Protein AF-A0A3M1YF16-F1 (afdb_monomer)

Foldseek 3Di:
DVVVVVVLVVVLVVLVVQLVVLLVVLLVLLVVLLVCLVVVVVVVSVVSCVVCVVVNVVSVVSNVVSVVVNCVSPVQCAPLNVVLVVLLVVLVVLCVCCVVVSPNVSSVVSSVSSVVSVVSVVCLVPPQLLRSLPGPAPLDPPDPPHDLLSLLLSLCVRQPCVQLNNLRNNCRPNRDRLQPDPDDLVRQLVCQQPPDRPGHHCVVPDDSSSSSSNSVNSPVSHD

pLDDT: mean 85.35, std 13.2, range [37.31, 97.38]

Mean predicted aligned error: 12.67 Å

Sequence (223 aa):
MFIFVKNKFMYYIGLKHLHIFTVVLFLILYFIKTILLIGGKKTNLEKISKKLRVPEMIISSLFLLTGVLLLIEKPIITKFLILKWITLLAAIPMAIMAFKKSNKILAVLSYFLLIMTYGFAEMNAKRPVSKQIETNVVTDPNATDYNVLQHGKAVYEANCVMCHGEDGKKGLAGAKDLSVSTLSDNEKITVIMNGKGAMSPYKKVLTEDDIKAVVQYINTLKE

Radius of gyration: 23.54 Å; Cα contacts (8 Å, |Δi|>4): 242; chains: 1; bounding box: 53×37×62 Å

Secondary structure (DSSP, 8-state):
-HHHHHHHHHHHHHHHHHHHHHHHHHHHHHHHHHHHHHTT-HHHHHHHHHHHHHHHHHHHHHHHHHHHHHHHHS----HHHHHHHHHHHHHHHHHHHHHHTT-HHHHHHHHHHHHHHHHHHHHHHTS-GGGTSTTTS---TTSTT--HHHHHHHHHHHHTHHHH-SSS---GGGPPPSTT----HHHHHHHHHH-BTTBPP-TTTS-HHHHHHHHHHHHHT--

Solvent-accessible surface area (backbone atoms only — not comparable to full-atom values): 11844 Å² total; per-residue (Å²): 109,72,70,61,54,53,51,53,52,52,49,50,53,51,46,50,53,51,26,53,50,32,46,53,52,52,51,52,56,50,48,54,49,42,51,29,56,64,70,64,39,57,72,59,40,52,54,49,50,64,71,39,46,63,63,48,51,52,39,53,51,48,28,51,50,39,50,53,52,52,37,71,78,50,72,62,55,28,74,50,52,54,50,27,50,55,40,45,66,55,21,53,60,40,39,53,50,9,66,74,66,68,35,52,68,43,29,52,54,19,50,51,37,51,50,48,28,52,49,36,51,51,53,55,75,68,43,59,50,64,72,54,44,71,44,78,41,51,77,52,86,85,46,97,81,44,42,57,54,61,33,3,44,45,50,32,66,35,74,42,26,90,34,21,30,95,68,24,62,60,33,43,85,75,37,64,52,45,28,77,54,83,70,52,69,70,55,48,44,48,38,47,37,64,24,59,90,81,44,72,55,34,59,92,78,47,53,74,63,50,47,52,20,25,49,58,29,50,63,70,44,48,118

Structure (mmCIF, N/CA/C/O backbone):
data_AF-A0A3M1YF16-F1
#
_entry.id   AF-A0A3M1YF16-F1
#
loop_
_atom_site.group_PDB
_atom_site.id
_atom_site.type_symbol
_atom_site.label_atom_id
_atom_site.label_alt_id
_atom_site.label_comp_id
_atom_site.label_asym_id
_atom_site.label_entity_id
_atom_site.label_seq_id
_atom_site.pdbx_PDB_ins_code
_atom_site.Cartn_x
_atom_site.Cartn_y
_atom_site.Cartn_z
_atom_site.occupancy
_atom_site.B_iso_or_equiv
_atom_site.auth_seq_id
_atom_site.auth_comp_id
_atom_site.auth_asym_id
_atom_site.auth_atom_id
_atom_site.pdbx_PDB_model_num
ATOM 1 N N . MET A 1 1 ? 15.264 -23.671 -7.941 1.00 48.62 1 MET A N 1
ATOM 2 C CA . MET A 1 1 ? 15.053 -22.203 -7.905 1.00 48.62 1 MET A CA 1
ATOM 3 C C . MET A 1 1 ? 13.592 -21.811 -8.173 1.00 48.62 1 MET A C 1
ATOM 5 O O . MET A 1 1 ? 12.998 -21.181 -7.309 1.00 48.62 1 MET A O 1
ATOM 9 N N . PHE A 1 2 ? 12.957 -22.266 -9.264 1.00 37.31 2 PHE A N 1
ATOM 10 C CA . PHE A 1 2 ? 11.544 -21.965 -9.598 1.00 37.31 2 PHE A CA 1
ATOM 11 C C . PHE A 1 2 ? 10.495 -22.353 -8.533 1.00 37.31 2 PHE A C 1
ATOM 13 O O . PHE A 1 2 ? 9.582 -21.579 -8.254 1.00 37.31 2 PHE A O 1
ATOM 20 N N . ILE A 1 3 ? 10.633 -23.519 -7.892 1.00 45.97 3 ILE A N 1
ATOM 21 C CA . ILE A 1 3 ? 9.693 -23.976 -6.845 1.00 45.97 3 ILE A CA 1
ATOM 22 C C . ILE A 1 3 ? 9.749 -23.058 -5.613 1.00 45.97 3 ILE A C 1
ATOM 24 O O . ILE A 1 3 ? 8.719 -22.723 -5.035 1.00 45.97 3 ILE A O 1
ATOM 28 N N . PHE A 1 4 ? 10.945 -22.589 -5.252 1.00 41.84 4 PHE A N 1
ATOM 29 C CA . PHE A 1 4 ? 11.174 -21.737 -4.083 1.00 41.84 4 PHE A CA 1
ATOM 30 C C . PHE A 1 4 ? 10.584 -20.329 -4.273 1.00 41.84 4 PHE A C 1
ATOM 32 O O . PHE A 1 4 ? 9.950 -19.788 -3.369 1.00 41.84 4 PHE A O 1
ATOM 39 N N . VAL A 1 5 ? 10.709 -19.772 -5.484 1.00 52.34 5 VAL A N 1
ATOM 40 C CA . VAL A 1 5 ? 10.121 -18.474 -5.858 1.00 52.34 5 VAL A CA 1
ATOM 41 C C . VAL A 1 5 ? 8.589 -18.541 -5.863 1.00 52.34 5 VAL A C 1
ATOM 43 O O . VAL A 1 5 ? 7.934 -17.669 -5.293 1.00 52.34 5 VAL A O 1
ATOM 46 N N . LYS A 1 6 ? 8.006 -19.614 -6.417 1.00 51.84 6 LYS A N 1
ATOM 47 C CA . LYS A 1 6 ? 6.549 -19.826 -6.426 1.00 51.84 6 LYS A CA 1
ATOM 48 C C . LYS A 1 6 ? 5.980 -19.950 -5.009 1.00 51.84 6 LYS A C 1
ATOM 50 O O . LYS A 1 6 ? 4.923 -19.392 -4.725 1.00 51.84 6 LYS A O 1
ATOM 55 N N . ASN A 1 7 ? 6.705 -20.616 -4.108 1.00 61.50 7 ASN A N 1
ATOM 56 C CA . ASN A 1 7 ? 6.293 -20.769 -2.713 1.00 61.50 7 ASN A CA 1
ATOM 57 C C . ASN A 1 7 ? 6.320 -19.433 -1.953 1.00 61.50 7 ASN A C 1
ATOM 59 O O . ASN A 1 7 ? 5.377 -19.114 -1.231 1.00 61.50 7 ASN A O 1
ATOM 63 N N . LYS A 1 8 ? 7.354 -18.611 -2.176 1.00 62.66 8 LYS A N 1
ATOM 64 C CA . LYS A 1 8 ? 7.471 -17.280 -1.560 1.00 62.66 8 LYS A CA 1
ATOM 65 C C . LYS A 1 8 ? 6.387 -16.314 -2.052 1.00 62.66 8 LYS A C 1
ATOM 67 O O . LYS A 1 8 ? 5.809 -15.570 -1.262 1.00 62.66 8 LYS A O 1
ATOM 72 N N . PHE A 1 9 ? 6.054 -16.367 -3.342 1.00 62.78 9 PHE A N 1
ATOM 73 C CA . PHE A 1 9 ? 4.967 -15.575 -3.918 1.00 62.78 9 PHE A CA 1
ATOM 74 C C . PHE A 1 9 ? 3.591 -15.979 -3.361 1.00 62.78 9 PHE A C 1
ATOM 76 O O . PHE A 1 9 ? 2.803 -15.121 -2.960 1.00 62.78 9 PHE A O 1
ATOM 83 N N . MET A 1 10 ? 3.325 -17.285 -3.262 1.00 68.31 10 MET A N 1
ATOM 84 C CA . MET A 1 10 ? 2.077 -17.809 -2.697 1.00 68.31 10 MET A CA 1
ATOM 85 C C . MET A 1 10 ? 1.931 -17.465 -1.206 1.00 68.31 10 MET A C 1
ATOM 87 O O . MET A 1 10 ? 0.853 -17.070 -0.761 1.00 68.31 10 MET A O 1
ATOM 91 N N . TYR A 1 11 ? 3.033 -17.538 -0.454 1.00 80.81 11 TYR A N 1
ATOM 92 C CA . TYR A 1 11 ? 3.100 -17.125 0.947 1.00 80.81 11 TYR A CA 1
ATOM 93 C C . TYR A 1 11 ? 2.754 -15.640 1.131 1.00 80.81 11 TYR A C 1
ATOM 95 O O . TYR A 1 11 ? 1.910 -15.305 1.961 1.00 80.81 11 TYR A O 1
ATOM 103 N N . TYR A 1 12 ? 3.332 -14.751 0.316 1.00 79.38 12 TYR A N 1
ATOM 104 C CA . TYR A 1 12 ? 3.047 -13.315 0.380 1.00 79.38 12 TYR A CA 1
ATOM 105 C C . TYR A 1 12 ? 1.572 -12.992 0.100 1.00 79.38 12 TYR A C 1
ATOM 107 O O . TYR A 1 12 ? 0.964 -12.189 0.810 1.00 79.38 12 TYR A O 1
ATOM 115 N N . ILE A 1 13 ? 0.974 -13.636 -0.909 1.00 80.94 13 ILE A N 1
ATOM 116 C CA . ILE A 1 13 ? -0.454 -13.477 -1.222 1.00 80.94 13 ILE A CA 1
ATOM 117 C C . ILE A 1 13 ? -1.313 -13.918 -0.033 1.00 80.94 13 ILE A C 1
ATOM 119 O O . ILE A 1 13 ? -2.201 -13.173 0.390 1.00 80.94 13 ILE A O 1
ATOM 123 N N . GLY A 1 14 ? -1.017 -15.085 0.547 1.00 84.44 14 GLY A N 1
ATOM 124 C CA . GLY A 1 14 ? -1.710 -15.582 1.737 1.00 84.44 14 GLY A CA 1
ATOM 125 C C . GLY A 1 14 ? -1.604 -14.617 2.920 1.00 84.44 14 GLY A C 1
ATOM 126 O O . GLY A 1 14 ? -2.615 -14.272 3.534 1.00 84.44 14 GLY A O 1
ATOM 127 N N . LEU A 1 15 ? -0.402 -14.102 3.187 1.00 88.25 15 LEU A N 1
ATOM 128 C CA . LEU A 1 15 ? -0.150 -13.140 4.258 1.00 88.25 15 LEU A CA 1
ATOM 129 C C . LEU A 1 15 ? -0.894 -11.813 4.032 1.00 88.25 15 LEU A C 1
ATOM 13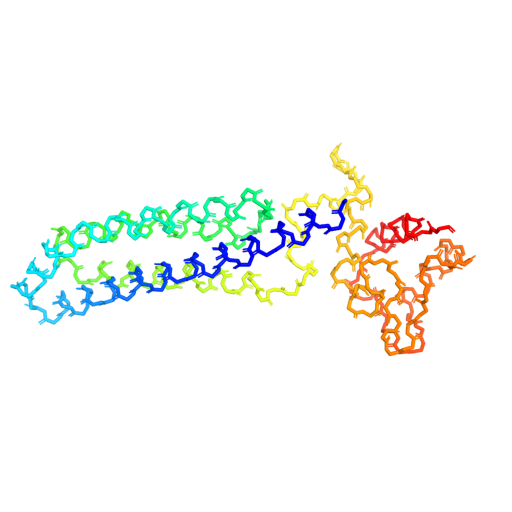1 O O . LEU A 1 15 ? -1.462 -11.258 4.973 1.00 88.25 15 LEU A O 1
ATOM 135 N N . LYS A 1 16 ? -0.952 -11.320 2.788 1.00 86.81 16 LYS A N 1
ATOM 136 C CA . LYS A 1 16 ? -1.708 -10.113 2.422 1.00 86.81 16 LYS A CA 1
ATOM 137 C C . LYS A 1 16 ? -3.203 -10.294 2.681 1.00 86.81 16 LYS A C 1
ATOM 139 O O . LYS A 1 16 ? -3.824 -9.409 3.268 1.00 86.81 16 LYS A O 1
ATOM 144 N N . HIS A 1 17 ? -3.779 -11.424 2.274 1.00 87.81 17 HIS A N 1
ATOM 145 C CA . HIS A 1 17 ? -5.189 -11.719 2.529 1.00 87.81 17 HIS A CA 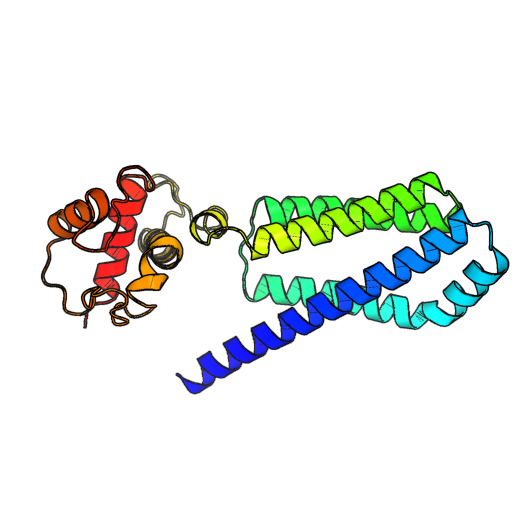1
ATOM 146 C C . HIS A 1 17 ? -5.488 -11.827 4.022 1.00 87.81 17 HIS A C 1
ATOM 148 O O . HIS A 1 17 ? -6.460 -11.233 4.487 1.00 87.81 17 HIS A O 1
ATOM 154 N N . LEU A 1 18 ? -4.627 -12.514 4.779 1.00 91.62 18 LEU A N 1
ATOM 155 C CA . LEU A 1 18 ? -4.754 -12.611 6.230 1.00 91.62 18 LEU A CA 1
ATOM 156 C C . LEU A 1 18 ? -4.699 -11.226 6.890 1.00 91.62 18 LEU A C 1
ATOM 158 O O . LEU A 1 18 ? -5.544 -10.904 7.725 1.00 91.62 18 LEU A O 1
ATOM 162 N N . HIS A 1 19 ? -3.753 -10.379 6.481 1.00 92.19 19 HIS A N 1
ATOM 163 C CA . HIS A 1 19 ? -3.652 -9.015 6.988 1.00 92.19 19 HIS A CA 1
ATOM 164 C C . HIS A 1 19 ? -4.929 -8.219 6.703 1.00 92.19 19 HIS A C 1
ATOM 166 O O . HIS A 1 19 ? -5.540 -7.706 7.635 1.00 92.19 19 HIS A O 1
ATOM 172 N N . ILE A 1 20 ? -5.392 -8.173 5.449 1.00 91.50 20 ILE A N 1
ATOM 173 C CA . ILE A 1 20 ? -6.613 -7.439 5.075 1.00 91.50 20 ILE A CA 1
ATOM 174 C C . ILE A 1 20 ? -7.822 -7.954 5.865 1.00 91.50 20 ILE A C 1
ATOM 176 O O . ILE A 1 20 ? -8.584 -7.155 6.405 1.00 91.50 20 ILE A O 1
ATOM 180 N N . PHE A 1 21 ? -7.971 -9.274 6.000 1.00 94.50 21 PHE A N 1
ATOM 181 C CA . PHE A 1 21 ? -9.047 -9.878 6.782 1.00 94.50 21 PHE A CA 1
ATOM 182 C C . PHE A 1 21 ? -9.031 -9.408 8.245 1.00 94.50 21 PHE A C 1
ATOM 184 O O . PHE A 1 21 ? -10.053 -8.962 8.769 1.00 94.50 21 PHE A O 1
ATOM 191 N N . THR A 1 22 ? -7.865 -9.444 8.896 1.00 94.44 22 THR A N 1
ATOM 192 C CA . THR A 1 22 ? -7.728 -9.009 10.297 1.00 94.44 22 THR A CA 1
ATOM 193 C C . THR A 1 22 ? -7.949 -7.507 10.478 1.00 94.44 22 THR A C 1
ATOM 195 O O . THR A 1 22 ? -8.583 -7.109 11.454 1.00 94.44 22 THR A O 1
ATOM 198 N N . VAL A 1 23 ? -7.521 -6.678 9.518 1.00 93.69 23 VAL A N 1
ATOM 199 C CA . VAL A 1 23 ? -7.796 -5.230 9.499 1.00 93.69 23 VAL A CA 1
ATOM 200 C C . VAL A 1 23 ? -9.295 -4.962 9.422 1.00 93.69 23 VAL A C 1
ATOM 202 O O . VAL A 1 23 ? -9.826 -4.191 10.218 1.00 93.69 23 VAL A O 1
ATOM 205 N N . VAL A 1 24 ? -9.990 -5.602 8.479 1.00 93.94 24 VAL A N 1
ATOM 206 C CA . VAL A 1 24 ? -11.434 -5.417 8.288 1.00 93.94 24 VAL A CA 1
ATOM 207 C C . VAL A 1 24 ? -12.196 -5.856 9.535 1.00 93.94 24 VAL A C 1
ATOM 209 O O . VAL A 1 24 ? -13.069 -5.129 10.007 1.00 93.94 24 VAL A O 1
ATOM 212 N N . LEU A 1 25 ? -11.826 -6.995 10.125 1.00 94.88 25 LEU A N 1
ATOM 213 C CA . LEU A 1 25 ? -12.441 -7.470 11.360 1.00 94.88 25 LEU A CA 1
ATOM 214 C C . LEU A 1 25 ? -12.220 -6.485 12.519 1.00 94.88 25 LEU A C 1
ATOM 216 O O . LEU A 1 25 ? -13.172 -6.153 13.225 1.00 94.88 25 LEU A O 1
ATOM 220 N N . PHE A 1 26 ? -11.003 -5.957 12.678 1.00 95.12 26 PHE A N 1
ATOM 221 C CA . PHE A 1 26 ? -10.700 -4.917 13.664 1.00 95.12 26 PHE A CA 1
ATOM 222 C C . PHE A 1 26 ? -11.557 -3.656 13.454 1.00 95.12 26 PHE A C 1
ATOM 224 O O . PHE A 1 26 ? -12.161 -3.157 14.405 1.00 95.12 26 PHE A O 1
ATOM 231 N N . LEU A 1 27 ? -11.677 -3.172 12.213 1.00 94.88 27 LEU A N 1
ATOM 232 C CA . LEU A 1 27 ? -12.490 -1.999 11.876 1.00 94.88 27 LEU A CA 1
ATOM 233 C C . LEU A 1 27 ? -13.983 -2.216 12.157 1.00 94.88 27 LEU A C 1
ATOM 235 O O . LEU A 1 27 ? -14.637 -1.307 12.666 1.00 94.88 27 LEU A O 1
ATOM 239 N N . ILE A 1 28 ? -14.524 -3.406 11.874 1.00 95.31 28 ILE A N 1
ATOM 240 C CA . ILE A 1 28 ? -15.923 -3.757 12.171 1.00 95.31 28 ILE A CA 1
ATOM 241 C C . ILE A 1 28 ? -16.166 -3.770 13.683 1.00 95.31 28 ILE A C 1
ATOM 243 O O . ILE A 1 28 ? -17.138 -3.181 14.160 1.00 95.31 28 ILE A O 1
ATOM 247 N N . LEU A 1 29 ? -15.277 -4.403 14.455 1.00 93.62 29 LEU A N 1
ATOM 248 C CA . LEU A 1 29 ? -15.375 -4.423 15.917 1.00 93.62 29 LEU A CA 1
ATOM 249 C C . LEU A 1 29 ? -15.355 -3.007 16.499 1.00 93.62 29 LEU A C 1
ATOM 251 O O . LEU A 1 29 ? -16.159 -2.675 17.376 1.00 93.62 29 LEU A O 1
ATOM 255 N N . TYR A 1 30 ? -14.469 -2.163 15.975 1.00 94.12 30 TYR A N 1
ATOM 256 C CA . TYR A 1 30 ? -14.362 -0.772 16.383 1.00 94.12 30 TYR A CA 1
ATOM 257 C C . TYR A 1 30 ? -15.618 0.031 16.025 1.00 94.12 30 TYR A C 1
ATOM 259 O O . TYR A 1 30 ? -16.144 0.763 16.862 1.00 94.12 30 TYR A O 1
ATOM 267 N N . PHE A 1 31 ? -16.152 -0.163 14.817 1.00 95.56 31 PHE A N 1
ATOM 268 C CA . PHE A 1 31 ? -17.387 0.471 14.362 1.00 95.56 31 PHE A CA 1
ATOM 269 C C . PHE A 1 31 ? -18.569 0.153 15.281 1.00 95.56 31 PHE A C 1
ATOM 271 O O . PHE A 1 31 ? -19.259 1.066 15.736 1.00 95.56 31 PHE A O 1
ATOM 278 N N . ILE A 1 32 ? -18.762 -1.126 15.626 1.00 94.31 32 ILE A N 1
ATOM 279 C CA . ILE A 1 32 ? -19.830 -1.565 16.536 1.00 94.31 32 ILE A CA 1
ATOM 280 C C . ILE A 1 32 ? -19.713 -0.846 17.886 1.00 94.31 32 ILE A C 1
ATOM 282 O O . ILE A 1 32 ? -20.707 -0.326 18.398 1.00 94.31 32 ILE A O 1
ATOM 286 N N . LYS A 1 33 ? -18.506 -0.766 18.461 1.00 93.06 33 LYS A N 1
ATOM 287 C CA . LYS A 1 33 ? -18.283 -0.059 19.730 1.00 93.06 33 LYS A CA 1
ATOM 288 C C . LYS A 1 33 ? -18.572 1.437 19.621 1.00 93.06 33 LYS A C 1
ATOM 290 O O . LYS A 1 33 ? -19.210 1.990 20.517 1.00 93.06 33 LYS A O 1
ATOM 295 N N . THR A 1 34 ? -18.157 2.081 18.533 1.00 93.50 34 THR A N 1
ATOM 296 C CA . THR A 1 34 ? -18.431 3.502 18.286 1.00 93.50 34 THR A CA 1
ATOM 297 C C . THR A 1 34 ? -19.935 3.766 18.183 1.00 93.50 34 THR A C 1
ATOM 299 O O . THR A 1 34 ? -20.438 4.666 18.856 1.00 93.50 34 THR A O 1
ATOM 302 N N . ILE A 1 35 ? -20.689 2.938 17.451 1.00 94.19 35 ILE A N 1
ATOM 303 C CA . ILE A 1 35 ? -22.154 3.052 17.351 1.00 94.19 35 ILE A CA 1
ATOM 304 C C . ILE A 1 35 ? -22.835 2.854 18.711 1.00 94.19 35 ILE A C 1
ATOM 306 O O . ILE A 1 35 ? -23.715 3.632 19.081 1.00 94.19 35 ILE A O 1
ATOM 310 N N . LEU A 1 36 ? -22.417 1.852 19.489 1.00 93.12 36 LEU A N 1
ATOM 311 C CA . LEU A 1 36 ? -22.968 1.607 20.826 1.00 93.12 36 LEU A CA 1
ATOM 312 C C . LEU A 1 36 ? -22.694 2.765 21.793 1.00 93.12 36 LEU A C 1
ATOM 314 O O . LEU A 1 36 ? -23.572 3.120 22.584 1.00 93.12 36 LEU A O 1
ATOM 318 N N . LEU A 1 37 ? -21.505 3.369 21.711 1.00 92.44 37 LEU A N 1
ATOM 319 C CA . LEU A 1 37 ? -21.129 4.521 22.525 1.00 92.44 37 LEU A CA 1
ATOM 320 C C . LEU A 1 37 ? -21.934 5.775 22.143 1.00 92.44 37 LEU A C 1
ATOM 322 O O . LEU A 1 37 ? -22.443 6.475 23.022 1.00 92.44 37 LEU A O 1
ATOM 326 N N . ILE A 1 38 ? -22.100 6.045 20.844 1.00 93.56 38 ILE A N 1
ATOM 327 C CA . ILE A 1 38 ? -22.887 7.185 20.346 1.00 93.56 38 ILE A CA 1
ATOM 328 C C . ILE A 1 38 ? -24.357 7.032 20.737 1.00 93.56 38 ILE A C 1
ATOM 330 O O . ILE A 1 38 ? -24.937 7.965 21.303 1.00 93.56 38 ILE A O 1
ATOM 334 N N . GLY A 1 39 ? -24.914 5.837 20.517 1.00 90.81 39 GLY A N 1
ATOM 335 C CA . GLY A 1 39 ? -26.291 5.475 20.850 1.00 90.81 39 GLY A CA 1
ATOM 336 C C . GLY A 1 39 ? -26.583 5.384 22.350 1.00 90.81 39 GLY A C 1
ATOM 337 O O . GLY A 1 39 ? -27.689 5.011 22.724 1.00 90.81 39 GLY A O 1
ATOM 338 N N . GLY A 1 40 ? -25.609 5.680 23.219 1.00 88.69 40 GLY A N 1
ATOM 339 C CA . GLY A 1 40 ? -25.799 5.724 24.670 1.00 88.69 40 GLY A CA 1
ATOM 340 C C . GLY A 1 40 ? -26.072 4.363 25.319 1.00 88.69 40 GLY A C 1
ATOM 341 O O . GLY A 1 40 ? -26.398 4.313 26.503 1.00 88.69 40 GLY A O 1
ATOM 342 N N . LYS A 1 41 ? -25.909 3.251 24.589 1.00 88.75 41 LYS A N 1
ATOM 343 C CA . LYS A 1 41 ? -26.190 1.883 25.056 1.00 88.75 41 LYS A CA 1
ATOM 344 C C . LYS A 1 41 ? -25.033 1.339 25.907 1.00 88.75 41 LYS A C 1
ATOM 346 O O . LYS A 1 41 ? -24.418 0.332 25.555 1.00 88.75 41 LYS A O 1
ATOM 351 N N . LYS A 1 42 ? -24.722 2.013 27.022 1.00 84.06 42 LYS A N 1
ATOM 352 C CA . LYS A 1 42 ? -23.555 1.723 27.882 1.00 84.06 42 LYS A CA 1
ATOM 353 C C . LYS A 1 42 ? -23.517 0.274 28.386 1.00 84.06 42 LYS A C 1
ATOM 355 O O . LYS A 1 42 ? -22.478 -0.369 28.299 1.00 84.06 42 LYS A O 1
ATOM 360 N N . THR A 1 43 ? -24.656 -0.274 28.807 1.00 87.25 43 THR A N 1
ATOM 361 C CA . THR A 1 43 ? -24.774 -1.666 29.285 1.00 87.25 43 THR A CA 1
ATOM 362 C C . THR A 1 43 ? -24.403 -2.691 28.206 1.00 87.25 43 THR A C 1
ATOM 364 O O . THR A 1 43 ? -23.665 -3.645 28.457 1.00 87.25 43 THR A O 1
ATOM 367 N N . ASN A 1 44 ? -24.855 -2.470 26.970 1.00 89.75 44 ASN A N 1
ATOM 368 C CA . ASN A 1 44 ? -24.517 -3.323 25.831 1.00 89.75 44 ASN A CA 1
ATOM 369 C C . ASN A 1 44 ? -23.047 -3.168 25.428 1.00 89.75 44 ASN A C 1
ATOM 371 O O . ASN A 1 44 ? -22.400 -4.162 25.099 1.00 89.75 44 ASN A O 1
ATOM 375 N N . LEU A 1 45 ? -22.517 -1.941 25.480 1.00 89.06 45 LEU A N 1
ATOM 376 C CA . LEU A 1 45 ? -21.110 -1.656 25.203 1.00 89.06 45 LEU A CA 1
ATOM 377 C C . LEU A 1 45 ? -20.190 -2.396 26.180 1.00 89.06 45 LEU A C 1
ATOM 379 O O . LEU A 1 45 ? -19.227 -3.023 25.742 1.00 89.06 45 LEU A O 1
ATOM 383 N N . GLU A 1 46 ? -20.493 -2.375 27.477 1.00 89.56 46 GLU A N 1
ATOM 384 C CA . GLU A 1 46 ? -19.730 -3.101 28.497 1.00 89.56 46 GLU A CA 1
ATOM 385 C C . GLU A 1 46 ? -19.808 -4.615 28.292 1.00 89.56 46 GLU A C 1
ATOM 387 O O . GLU A 1 46 ? -18.781 -5.297 28.301 1.00 89.56 46 GLU A O 1
ATOM 392 N N . LYS A 1 47 ? -21.008 -5.147 28.028 1.00 92.94 47 LYS A N 1
ATOM 393 C CA . LYS A 1 47 ? -21.219 -6.583 27.792 1.00 92.94 47 LYS A CA 1
ATOM 394 C C . LYS A 1 47 ? -20.428 -7.082 26.581 1.00 92.94 47 LYS A C 1
ATOM 396 O O . LYS A 1 47 ? -19.748 -8.106 26.666 1.00 92.94 47 LYS A O 1
ATOM 401 N N . ILE A 1 48 ? -20.482 -6.347 25.471 1.00 90.56 48 ILE A N 1
ATOM 402 C CA . ILE A 1 48 ? -19.747 -6.668 24.242 1.00 90.56 48 ILE A CA 1
ATOM 403 C C . ILE A 1 48 ? -18.242 -6.499 24.455 1.00 90.56 48 ILE A C 1
ATOM 405 O O . ILE A 1 48 ? -17.483 -7.395 24.096 1.00 90.56 48 ILE A O 1
ATOM 409 N N . SER A 1 49 ? -17.805 -5.415 25.100 1.00 87.75 49 SER A N 1
ATOM 410 C CA . SER A 1 49 ? -16.381 -5.176 25.373 1.00 87.75 49 SER A CA 1
ATOM 411 C C . SER A 1 49 ? -15.786 -6.246 26.284 1.00 87.75 49 SER A C 1
ATOM 413 O O . SER A 1 49 ? -14.663 -6.681 26.058 1.00 87.75 49 SER A O 1
ATOM 415 N N . LYS A 1 50 ? -16.541 -6.730 27.277 1.00 92.88 50 LYS A N 1
ATOM 416 C CA . LYS A 1 50 ? -16.106 -7.825 28.150 1.00 92.88 50 LYS A CA 1
ATOM 417 C C . LYS A 1 50 ? -16.022 -9.149 27.391 1.00 92.88 50 LYS A C 1
ATOM 419 O O . LYS A 1 50 ? -15.032 -9.859 27.535 1.00 92.88 50 LYS A O 1
ATOM 424 N N . LYS A 1 51 ? -17.026 -9.463 26.560 1.00 93.81 51 LYS A N 1
ATOM 425 C CA . LYS A 1 51 ? -17.069 -10.704 25.767 1.00 93.81 51 LYS A CA 1
ATOM 426 C C . LYS A 1 51 ? -15.980 -10.749 24.691 1.00 93.81 51 LYS A C 1
ATOM 428 O O . LYS A 1 51 ? -15.401 -11.802 24.456 1.00 93.81 51 LYS A O 1
ATOM 433 N N . LEU A 1 52 ? -15.703 -9.616 24.048 1.00 92.94 52 LEU A N 1
ATOM 434 C CA . LEU A 1 52 ? -14.749 -9.521 22.943 1.00 92.94 52 LEU A CA 1
ATOM 435 C C . LEU A 1 52 ? -13.339 -9.119 23.379 1.00 92.94 52 LEU A C 1
ATOM 437 O O . LEU A 1 52 ? -12.462 -9.085 22.529 1.00 92.94 52 LEU A O 1
ATOM 441 N N . ARG A 1 53 ? -13.085 -8.892 24.675 1.00 90.75 53 ARG A N 1
ATOM 442 C CA . ARG A 1 53 ? -11.785 -8.429 25.189 1.00 90.75 53 ARG A CA 1
ATOM 443 C C . ARG A 1 53 ? -10.602 -9.266 24.695 1.00 90.75 53 ARG A C 1
ATOM 445 O O . ARG A 1 53 ? -9.611 -8.704 24.247 1.00 90.75 53 ARG A O 1
ATOM 452 N N . VAL A 1 54 ? -10.701 -10.592 24.797 1.00 92.81 54 VAL A N 1
ATOM 453 C CA . VAL A 1 54 ? -9.626 -11.509 24.380 1.00 92.81 54 VAL A CA 1
ATOM 454 C C . VAL A 1 54 ? -9.558 -11.633 22.851 1.00 92.81 54 VAL A C 1
ATOM 456 O O . VAL A 1 54 ? -8.479 -11.393 22.311 1.00 92.81 54 VAL A O 1
ATOM 459 N N . PRO A 1 55 ? -10.666 -11.911 22.126 1.00 92.81 55 PRO A N 1
ATOM 460 C CA . PRO A 1 55 ? -10.650 -11.916 20.661 1.00 92.81 55 PRO A CA 1
ATOM 461 C C . PRO A 1 55 ? -10.097 -10.626 20.049 1.00 92.81 55 PRO A C 1
ATOM 463 O O . PRO A 1 55 ? -9.305 -10.676 19.119 1.00 92.81 55 PRO A O 1
ATOM 466 N N . GLU A 1 56 ? -10.469 -9.469 20.591 1.00 91.94 56 GLU A N 1
ATOM 467 C CA . GLU A 1 56 ? -10.012 -8.163 20.120 1.00 91.94 56 GLU A CA 1
ATOM 468 C C . GLU A 1 56 ? -8.506 -7.975 20.295 1.00 91.94 56 GLU A C 1
ATOM 470 O O . GLU A 1 56 ? -7.850 -7.505 19.368 1.00 91.94 56 GLU A O 1
ATOM 475 N N . MET A 1 57 ? -7.940 -8.375 21.440 1.00 92.69 57 MET A N 1
ATOM 476 C CA . MET A 1 57 ? -6.488 -8.339 21.640 1.00 92.69 57 MET A CA 1
ATOM 477 C C . MET A 1 57 ? -5.773 -9.234 20.628 1.00 92.69 57 MET A C 1
ATOM 479 O O . MET A 1 57 ? -4.811 -8.794 20.007 1.00 92.69 57 MET A O 1
ATOM 483 N N . ILE A 1 58 ? -6.279 -10.452 20.403 1.00 94.75 58 ILE A N 1
ATOM 484 C CA . ILE A 1 58 ? -5.705 -11.393 19.432 1.00 94.75 58 ILE A CA 1
ATOM 485 C C . ILE A 1 58 ? -5.744 -10.800 18.020 1.00 94.75 58 ILE A C 1
ATOM 487 O O . ILE A 1 58 ? -4.725 -10.788 17.335 1.00 94.75 58 ILE A O 1
ATOM 491 N N . ILE A 1 59 ? -6.893 -10.270 17.594 1.00 94.75 59 ILE A N 1
ATOM 492 C CA . ILE A 1 59 ? -7.065 -9.654 16.271 1.00 94.75 59 ILE A CA 1
ATOM 493 C C . ILE A 1 59 ? -6.137 -8.444 16.128 1.00 94.75 59 ILE A C 1
ATOM 495 O O . ILE A 1 59 ? -5.467 -8.322 15.106 1.00 94.75 59 ILE A O 1
ATOM 499 N N . SER A 1 60 ? -6.040 -7.585 17.147 1.00 91.69 60 SER A N 1
ATOM 500 C CA . SER A 1 60 ? -5.154 -6.415 17.132 1.00 91.69 60 SER A CA 1
ATOM 501 C C . SER A 1 60 ? -3.681 -6.811 17.015 1.00 91.69 60 SER A C 1
ATOM 503 O O . SER A 1 60 ? -2.948 -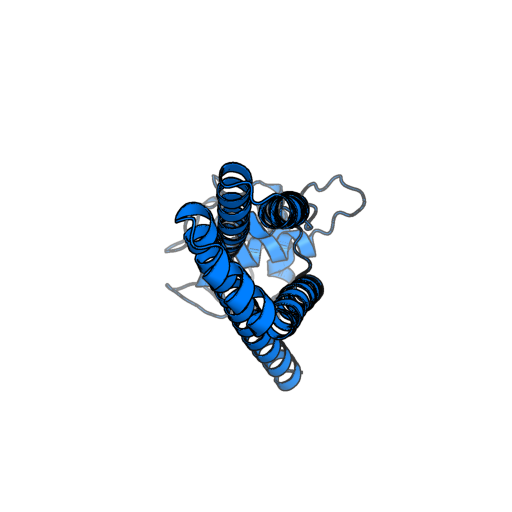6.224 16.220 1.00 91.69 60 SER A O 1
ATOM 505 N N . SER A 1 61 ? -3.240 -7.812 17.779 1.00 93.12 61 SER A N 1
ATOM 506 C CA . SER A 1 61 ? -1.874 -8.330 17.700 1.00 93.12 61 SER A CA 1
ATOM 507 C C . SER A 1 61 ? -1.597 -8.982 16.347 1.00 93.12 61 SER A C 1
ATOM 509 O O . SER A 1 61 ? -0.538 -8.750 15.770 1.00 93.12 61 SER A O 1
ATOM 511 N N . LEU A 1 62 ? -2.549 -9.749 15.808 1.00 93.69 62 LEU A N 1
ATOM 512 C CA . LEU A 1 62 ? -2.410 -10.418 14.516 1.00 93.69 62 LEU A CA 1
ATOM 513 C C . LEU A 1 62 ? -2.346 -9.409 13.366 1.00 93.69 62 LEU A C 1
ATOM 515 O O . LEU A 1 62 ? -1.498 -9.537 12.487 1.00 93.69 62 LEU A O 1
ATOM 519 N N . PHE A 1 63 ? -3.181 -8.371 13.399 1.00 92.56 63 PHE A N 1
ATOM 520 C CA . PHE A 1 63 ? -3.131 -7.248 12.466 1.00 92.56 63 PHE A CA 1
ATOM 521 C C . PHE A 1 63 ? -1.753 -6.565 12.474 1.00 92.56 63 PHE A C 1
ATOM 523 O O . PHE A 1 63 ? -1.156 -6.376 11.412 1.00 92.56 63 PHE A O 1
ATOM 530 N N . LEU A 1 64 ? -1.225 -6.230 13.657 1.00 91.25 64 LEU A N 1
ATOM 531 C CA . LEU A 1 64 ? 0.082 -5.579 13.784 1.00 91.25 64 LEU A CA 1
ATOM 532 C C . LEU A 1 64 ? 1.215 -6.494 13.310 1.00 91.25 64 LEU A C 1
ATOM 534 O O . LEU A 1 64 ? 2.043 -6.068 12.508 1.00 91.25 64 LEU A O 1
ATOM 538 N N . LEU A 1 65 ? 1.223 -7.756 13.747 1.00 93.12 65 LEU A N 1
ATOM 539 C CA . LEU A 1 65 ? 2.254 -8.727 13.387 1.00 93.12 65 LEU A CA 1
ATOM 540 C C . LEU A 1 65 ? 2.272 -8.991 11.879 1.00 93.12 65 LEU A C 1
ATOM 542 O O . LEU A 1 65 ? 3.317 -8.886 11.248 1.00 93.12 65 LEU A O 1
ATOM 546 N N . THR A 1 66 ? 1.112 -9.277 11.283 1.00 91.62 66 THR A N 1
ATOM 547 C CA . THR A 1 66 ? 1.004 -9.487 9.830 1.00 91.62 66 THR A CA 1
ATOM 548 C C . THR A 1 66 ? 1.377 -8.229 9.049 1.00 91.62 66 THR A C 1
ATOM 550 O O . THR A 1 66 ? 2.000 -8.332 7.996 1.00 91.62 66 THR A O 1
ATOM 553 N N . GLY A 1 67 ? 1.077 -7.041 9.583 1.00 88.00 67 GLY A N 1
ATOM 554 C CA . GLY A 1 67 ? 1.512 -5.771 9.010 1.00 88.00 67 GLY A CA 1
ATOM 555 C C . GLY A 1 67 ? 3.033 -5.622 9.001 1.00 88.00 67 GLY A C 1
ATOM 556 O O . GLY A 1 67 ? 3.596 -5.265 7.971 1.00 88.00 67 GLY A O 1
ATOM 557 N N . VAL A 1 68 ? 3.702 -5.939 10.113 1.00 87.88 68 VAL A N 1
ATOM 558 C CA . VAL A 1 68 ? 5.172 -5.919 10.214 1.00 87.88 68 VAL A CA 1
ATOM 559 C C . VAL A 1 68 ? 5.804 -6.965 9.292 1.00 87.88 68 VAL A C 1
ATOM 561 O O . VAL A 1 68 ? 6.741 -6.647 8.567 1.00 87.88 68 VAL A O 1
ATOM 564 N N . LEU A 1 69 ? 5.265 -8.186 9.242 1.00 88.19 69 LEU A N 1
ATOM 565 C CA . LEU A 1 69 ? 5.767 -9.240 8.354 1.00 88.19 69 LEU A CA 1
ATOM 566 C C . LEU A 1 69 ? 5.659 -8.848 6.872 1.00 88.19 69 LEU A C 1
ATOM 568 O O . LEU A 1 69 ? 6.603 -9.051 6.111 1.00 88.19 69 LEU A O 1
ATOM 572 N N . LEU A 1 70 ? 4.549 -8.223 6.462 1.00 82.62 70 LEU A N 1
ATOM 573 C CA . LEU A 1 70 ? 4.394 -7.712 5.095 1.00 82.62 70 LEU A CA 1
ATOM 574 C C . LEU A 1 70 ? 5.419 -6.627 4.743 1.00 82.62 70 LEU A C 1
ATOM 576 O O . LEU A 1 70 ? 5.798 -6.518 3.577 1.00 82.62 70 LEU A O 1
ATOM 580 N N . LEU A 1 71 ? 5.872 -5.846 5.728 1.00 77.69 71 LEU A N 1
ATOM 581 C CA . LEU A 1 71 ? 6.919 -4.843 5.529 1.00 77.69 71 LEU A CA 1
ATOM 582 C C . LEU A 1 71 ? 8.304 -5.451 5.370 1.00 77.69 71 LEU A C 1
ATOM 584 O O . LEU A 1 71 ? 9.095 -4.928 4.597 1.00 77.69 71 LEU A O 1
ATOM 588 N N . ILE A 1 72 ? 8.594 -6.550 6.062 1.00 79.25 72 ILE A N 1
ATOM 589 C CA . ILE A 1 72 ? 9.876 -7.246 5.915 1.00 79.25 72 ILE A CA 1
ATOM 590 C C . ILE A 1 72 ? 9.978 -7.875 4.516 1.00 79.25 72 ILE A C 1
ATOM 592 O O . ILE A 1 72 ? 11.030 -7.814 3.888 1.00 79.25 72 ILE A O 1
ATOM 596 N N . GLU A 1 73 ? 8.877 -8.427 3.996 1.00 70.00 73 GLU A N 1
ATOM 597 C CA . GLU A 1 73 ? 8.851 -9.047 2.662 1.00 70.00 73 GLU A CA 1
ATOM 598 C C . GLU A 1 73 ? 8.925 -8.029 1.514 1.00 70.00 73 GLU A C 1
ATOM 600 O O . GLU A 1 73 ? 9.551 -8.292 0.485 1.00 70.00 73 GLU A O 1
ATOM 605 N N . LYS A 1 74 ? 8.292 -6.860 1.670 1.00 65.81 74 LYS A N 1
ATOM 606 C CA . LYS A 1 74 ? 8.402 -5.738 0.729 1.00 65.81 74 LYS A CA 1
ATOM 607 C C . LYS A 1 74 ? 8.716 -4.456 1.497 1.00 65.81 74 LYS A C 1
ATOM 609 O O . LYS A 1 74 ? 7.781 -3.716 1.821 1.00 65.81 74 LYS A O 1
ATOM 614 N N . PRO A 1 75 ? 10.001 -4.146 1.737 1.00 58.72 75 PRO A N 1
ATOM 615 C CA . PRO A 1 75 ? 10.406 -2.985 2.523 1.00 58.72 75 PRO A CA 1
ATOM 616 C C . PRO A 1 75 ? 10.277 -1.681 1.726 1.00 58.72 75 PRO A C 1
ATOM 618 O O . PRO A 1 75 ? 11.198 -0.883 1.711 1.00 58.72 75 PRO A O 1
ATOM 621 N N . ILE A 1 76 ? 9.157 -1.451 1.030 1.00 58.03 76 ILE A N 1
ATOM 622 C CA . ILE A 1 76 ? 8.899 -0.277 0.185 1.00 58.03 76 ILE A CA 1
ATOM 623 C C . ILE A 1 76 ? 8.331 0.861 1.059 1.00 58.03 76 ILE A C 1
ATOM 625 O O . ILE A 1 76 ? 7.126 0.913 1.326 1.00 58.03 76 ILE A O 1
ATOM 629 N N . ILE A 1 77 ? 9.189 1.773 1.535 1.00 63.12 77 ILE A N 1
ATOM 630 C CA . ILE A 1 77 ? 8.874 2.813 2.533 1.00 63.12 77 ILE A CA 1
ATOM 631 C C . ILE A 1 77 ? 8.219 4.022 1.857 1.00 63.12 77 ILE A C 1
ATOM 633 O O . ILE A 1 77 ? 8.778 5.105 1.789 1.00 63.12 77 ILE A O 1
ATOM 637 N N . THR A 1 78 ? 7.017 3.864 1.306 1.00 66.62 78 THR A N 1
ATOM 638 C CA . THR A 1 78 ? 6.365 4.998 0.623 1.00 66.62 78 THR A CA 1
ATOM 639 C C . THR A 1 78 ? 6.029 6.147 1.585 1.00 66.62 78 THR A C 1
ATOM 641 O O . THR A 1 78 ? 5.741 5.918 2.761 1.00 66.62 78 THR A O 1
ATOM 644 N N . LYS A 1 79 ? 5.942 7.394 1.090 1.00 74.75 79 LYS A N 1
ATOM 645 C CA . LYS A 1 79 ? 5.388 8.521 1.878 1.00 74.75 79 LYS A CA 1
ATOM 646 C C . LYS A 1 79 ? 4.000 8.184 2.451 1.00 74.75 79 LYS A C 1
ATOM 648 O O . LYS A 1 79 ? 3.681 8.568 3.572 1.00 74.75 79 LYS A O 1
ATOM 653 N N . PHE A 1 80 ? 3.204 7.400 1.715 1.00 73.50 80 PHE A N 1
ATOM 654 C CA . PHE A 1 80 ? 1.916 6.869 2.174 1.00 73.50 80 PHE A CA 1
ATOM 655 C C . PHE A 1 80 ? 2.061 5.852 3.305 1.00 73.50 80 PHE A C 1
ATOM 657 O O . PHE A 1 80 ? 1.221 5.823 4.198 1.00 73.50 80 PHE A O 1
ATOM 664 N N . LEU A 1 81 ? 3.119 5.041 3.304 1.00 75.31 81 LEU A N 1
ATOM 665 C CA . LEU A 1 81 ? 3.417 4.121 4.394 1.00 75.31 81 LEU A CA 1
ATOM 666 C C . LEU A 1 81 ? 3.819 4.873 5.670 1.00 75.31 81 LEU A C 1
ATOM 668 O O . LEU A 1 81 ? 3.321 4.542 6.741 1.00 75.31 81 LEU A O 1
ATOM 672 N N . ILE A 1 82 ? 4.650 5.911 5.566 1.00 80.44 82 ILE A N 1
ATOM 673 C CA . ILE A 1 82 ? 5.001 6.763 6.715 1.00 80.44 82 ILE A CA 1
ATOM 674 C C . ILE A 1 82 ? 3.744 7.453 7.259 1.00 80.44 82 ILE A C 1
ATOM 676 O O . ILE A 1 82 ? 3.465 7.379 8.456 1.00 80.44 82 ILE A O 1
ATOM 680 N N . LEU A 1 83 ? 2.932 8.049 6.379 1.00 83.19 83 LEU A N 1
ATOM 681 C CA . LEU A 1 83 ? 1.672 8.681 6.767 1.00 83.19 83 LEU A CA 1
ATOM 682 C C . LEU A 1 83 ? 0.705 7.674 7.407 1.00 83.19 83 LEU A C 1
ATOM 684 O O . LEU A 1 83 ? 0.057 7.996 8.402 1.00 83.19 83 LEU A O 1
ATOM 688 N N . LYS A 1 84 ? 0.650 6.439 6.897 1.00 85.25 84 LYS A N 1
ATOM 689 C CA . LYS A 1 84 ? -0.118 5.334 7.486 1.00 85.25 84 LYS A CA 1
ATOM 690 C C . LYS A 1 84 ? 0.340 5.050 8.918 1.00 85.25 84 LYS A C 1
ATOM 692 O O . LYS A 1 84 ? -0.506 4.956 9.800 1.00 85.25 84 LYS A O 1
ATOM 697 N N . TRP A 1 85 ? 1.645 4.945 9.167 1.00 85.88 85 TRP A N 1
ATOM 698 C CA . TRP A 1 85 ? 2.183 4.693 10.508 1.00 85.88 85 TRP A CA 1
ATOM 699 C C . TRP A 1 85 ? 1.915 5.841 11.478 1.00 85.88 85 TRP A C 1
ATOM 701 O O . TRP A 1 85 ? 1.448 5.590 12.585 1.00 85.88 85 TRP A O 1
ATOM 711 N N . ILE A 1 86 ? 2.129 7.089 11.057 1.00 89.56 86 ILE A N 1
ATOM 712 C CA . ILE A 1 86 ? 1.825 8.276 11.871 1.00 89.56 86 ILE A CA 1
ATOM 713 C C . ILE A 1 86 ? 0.338 8.296 12.245 1.00 89.56 86 ILE A C 1
ATOM 715 O O . ILE A 1 86 ? -0.013 8.426 13.418 1.00 89.56 86 ILE A O 1
ATOM 719 N N . THR A 1 87 ? -0.538 8.110 11.253 1.00 89.50 87 THR A N 1
ATOM 720 C CA . THR A 1 87 ? -1.993 8.120 11.460 1.00 89.50 87 THR A CA 1
ATOM 721 C C . THR A 1 87 ? -2.429 6.990 12.394 1.00 89.50 87 THR A C 1
ATOM 723 O O . THR A 1 87 ? -3.220 7.219 13.309 1.00 89.50 87 THR A O 1
ATOM 726 N N . LEU A 1 88 ? -1.868 5.787 12.229 1.00 90.88 88 LEU A N 1
ATOM 727 C CA . LEU A 1 88 ? -2.162 4.631 13.075 1.00 90.88 88 LEU A CA 1
ATOM 728 C C . LEU A 1 88 ? -1.706 4.846 14.525 1.00 90.88 88 LEU A C 1
ATOM 730 O O . LEU A 1 88 ? -2.481 4.614 15.454 1.00 90.88 88 LEU A O 1
ATOM 734 N N . LEU A 1 89 ? -0.470 5.315 14.721 1.00 91.44 89 LEU A N 1
ATOM 735 C CA . LEU A 1 89 ? 0.098 5.582 16.045 1.00 91.44 89 LEU A CA 1
ATOM 736 C C . LEU A 1 89 ? -0.662 6.683 16.787 1.00 91.44 89 LEU A C 1
ATOM 738 O O . LEU A 1 89 ? -0.784 6.606 18.005 1.00 91.44 89 LEU A O 1
ATOM 742 N N . ALA A 1 90 ? -1.219 7.665 16.076 1.00 92.06 90 ALA A N 1
ATOM 743 C CA . ALA A 1 90 ? -2.101 8.668 16.664 1.00 92.06 90 ALA A CA 1
ATOM 744 C C . ALA A 1 90 ? -3.497 8.099 16.988 1.00 92.06 90 ALA A C 1
ATOM 746 O O . ALA A 1 90 ? -4.072 8.398 18.039 1.00 92.06 90 ALA A O 1
ATOM 747 N N . ALA A 1 91 ? -4.055 7.256 16.114 1.00 93.50 91 ALA A N 1
ATOM 748 C CA . ALA A 1 91 ? -5.409 6.726 16.260 1.00 93.50 91 ALA A CA 1
ATOM 749 C C . ALA A 1 91 ? -5.576 5.801 17.478 1.00 93.50 91 ALA A C 1
ATOM 751 O O . ALA A 1 91 ? -6.598 5.876 18.159 1.00 93.50 91 ALA A O 1
ATOM 752 N N . ILE A 1 92 ? -4.582 4.962 17.790 1.00 91.00 92 ILE A N 1
ATOM 753 C CA . ILE A 1 92 ? -4.634 3.994 18.903 1.00 91.00 92 ILE A CA 1
ATOM 754 C C . ILE A 1 92 ? -4.812 4.660 20.288 1.00 91.00 92 ILE A C 1
ATOM 756 O O . ILE A 1 92 ? -5.748 4.293 21.005 1.00 91.00 92 ILE A O 1
ATOM 760 N N . PRO A 1 93 ? -3.990 5.639 20.717 1.00 93.50 93 PRO A N 1
ATOM 761 C CA . PRO A 1 93 ? -4.174 6.288 22.014 1.00 93.50 93 PRO A CA 1
ATOM 762 C C . PRO A 1 93 ? -5.480 7.085 22.068 1.00 93.50 93 PRO A C 1
ATOM 764 O O . PRO A 1 93 ? -6.177 7.040 23.084 1.00 93.50 93 PRO A O 1
ATOM 767 N N . MET A 1 94 ? -5.865 7.753 20.972 1.00 91.75 94 MET A N 1
ATOM 768 C CA . MET A 1 94 ? -7.163 8.431 20.881 1.00 91.75 94 MET A CA 1
ATOM 769 C C . MET A 1 94 ? -8.319 7.453 21.070 1.00 91.75 94 MET A C 1
ATOM 771 O O . MET A 1 94 ? -9.239 7.726 21.838 1.00 91.75 94 MET A O 1
ATOM 775 N N . ALA A 1 95 ? -8.229 6.282 20.447 1.00 92.06 95 ALA A N 1
ATOM 776 C CA . ALA A 1 95 ? -9.209 5.223 20.571 1.00 92.06 95 ALA A CA 1
ATOM 777 C C . ALA A 1 95 ? -9.362 4.708 22.008 1.00 92.06 95 ALA A C 1
ATOM 779 O O . ALA A 1 95 ? -10.483 4.561 22.499 1.00 92.06 95 ALA A O 1
ATOM 780 N N . ILE A 1 96 ? -8.246 4.460 22.695 1.00 92.12 96 ILE A N 1
ATOM 781 C CA . ILE A 1 96 ? -8.251 4.003 24.088 1.00 92.12 96 ILE A CA 1
ATOM 782 C C . ILE A 1 96 ? -8.861 5.079 24.992 1.00 92.12 96 ILE A C 1
ATOM 784 O O . ILE A 1 96 ? -9.736 4.780 25.806 1.00 92.12 96 ILE A O 1
ATOM 788 N N . MET A 1 97 ? -8.441 6.340 24.834 1.00 92.62 97 MET A N 1
ATOM 789 C CA . MET A 1 97 ? -8.984 7.463 25.604 1.00 92.62 97 MET A CA 1
ATOM 790 C C . MET A 1 97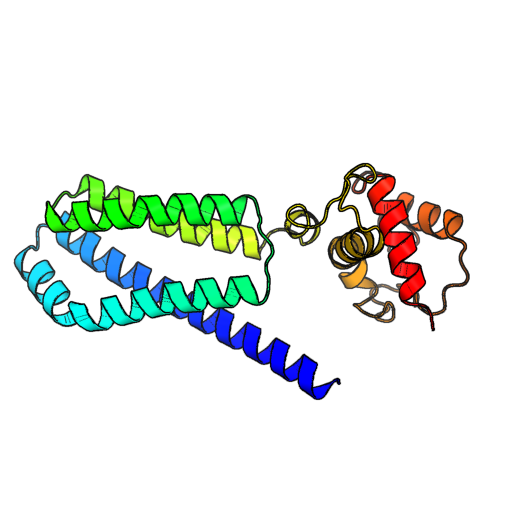 ? -10.480 7.657 25.361 1.00 92.62 97 MET A C 1
ATOM 792 O O . MET A 1 97 ? -11.209 7.938 26.311 1.00 92.62 97 MET A O 1
ATOM 796 N N . ALA A 1 98 ? -10.942 7.479 24.123 1.00 92.81 98 ALA A N 1
ATOM 797 C CA . ALA A 1 98 ? -12.337 7.645 23.751 1.00 92.81 98 ALA A CA 1
ATOM 798 C C . ALA A 1 98 ? -13.248 6.674 24.507 1.00 92.81 98 ALA A C 1
ATOM 800 O O . ALA A 1 98 ? -14.191 7.108 25.167 1.00 92.81 98 ALA A O 1
ATOM 801 N N . PHE A 1 99 ? -12.932 5.376 24.493 1.00 90.69 99 PHE A N 1
ATOM 802 C CA . PHE A 1 99 ? -13.731 4.379 25.208 1.00 90.69 99 PHE A CA 1
ATOM 803 C C . PHE A 1 99 ? -13.530 4.432 26.720 1.00 90.69 99 PHE A C 1
ATOM 805 O O . PHE A 1 99 ? -14.500 4.290 27.461 1.00 90.69 99 PHE A O 1
ATOM 812 N N . LYS A 1 100 ? -12.311 4.721 27.195 1.00 90.75 100 LYS A N 1
ATOM 813 C CA . LYS A 1 100 ? -12.040 4.866 28.632 1.00 90.75 100 LYS A CA 1
ATOM 814 C C . LYS A 1 100 ? -12.800 6.046 29.243 1.00 90.75 100 LYS A C 1
ATOM 816 O O . LYS A 1 100 ? -13.318 5.926 30.346 1.00 90.75 100 LYS A O 1
ATOM 821 N N . LYS A 1 101 ? -12.881 7.177 28.535 1.00 90.31 101 LYS A N 1
ATOM 822 C CA . LYS A 1 101 ? -13.592 8.386 28.988 1.00 90.31 101 LYS A CA 1
ATOM 823 C C . LYS A 1 101 ? -15.040 8.462 28.492 1.00 90.31 101 LYS A C 1
ATOM 825 O O . LYS A 1 101 ? -15.705 9.461 28.742 1.00 90.31 101 LYS A O 1
ATOM 830 N N . SER A 1 102 ? -15.530 7.446 27.775 1.00 87.88 102 SER A N 1
ATOM 831 C CA . SER A 1 102 ? -16.842 7.464 27.105 1.00 87.88 102 SER A CA 1
ATOM 832 C C . SER A 1 102 ? -17.083 8.717 26.236 1.00 87.88 102 SER A C 1
ATOM 834 O O . SER A 1 102 ? -18.211 9.200 26.122 1.00 87.88 102 SER A O 1
ATOM 836 N N . ASN A 1 103 ? -16.028 9.264 25.624 1.00 93.50 103 ASN A N 1
ATOM 837 C CA . ASN A 1 103 ? -16.103 10.474 24.810 1.00 93.50 103 ASN A CA 1
ATOM 838 C C . ASN A 1 103 ? -16.505 10.123 23.369 1.00 93.50 103 ASN A C 1
ATOM 840 O O . ASN A 1 103 ? -15.721 9.547 22.613 1.00 93.50 103 ASN A O 1
ATOM 844 N N . LYS A 1 104 ? -17.730 10.507 22.990 1.00 93.50 104 LYS A N 1
ATOM 845 C CA . LYS A 1 104 ? -18.324 10.215 21.677 1.00 93.50 104 LYS A CA 1
ATOM 846 C C . LYS A 1 104 ? -17.554 10.858 20.522 1.00 93.50 104 LYS A C 1
ATOM 848 O O . LYS A 1 104 ? -17.310 10.195 19.521 1.00 93.50 104 LYS A O 1
ATOM 853 N N . ILE A 1 105 ? -17.154 12.122 20.674 1.00 93.56 105 ILE A N 1
ATOM 854 C CA . ILE A 1 105 ? -16.444 12.877 19.629 1.00 93.56 105 ILE A CA 1
ATOM 855 C C . ILE A 1 105 ? -15.105 12.204 19.347 1.00 93.56 105 ILE A C 1
ATOM 857 O O . ILE A 1 105 ? -14.765 11.933 18.198 1.00 93.56 105 ILE A O 1
ATOM 861 N N . LEU A 1 106 ? -14.380 11.864 20.414 1.00 93.38 106 LEU A N 1
ATOM 862 C CA . LEU A 1 106 ? -13.073 11.235 20.294 1.00 93.38 106 LEU A CA 1
ATOM 863 C C . LEU A 1 106 ? -13.165 9.834 19.666 1.00 93.38 106 LEU A C 1
ATOM 865 O O . LEU A 1 106 ? -12.269 9.466 18.917 1.00 93.38 106 LEU A O 1
ATOM 869 N N . ALA A 1 107 ? -14.255 9.094 19.911 1.00 93.19 107 ALA A N 1
ATOM 870 C CA . ALA A 1 107 ? -14.493 7.772 19.319 1.00 93.19 107 ALA A CA 1
ATOM 871 C C . ALA A 1 107 ? -14.804 7.833 17.817 1.00 93.19 107 ALA A C 1
ATOM 873 O O . ALA A 1 107 ? -14.392 6.958 17.055 1.00 93.19 107 ALA A O 1
ATOM 874 N N . VAL A 1 108 ? -15.533 8.865 17.380 1.00 95.06 108 VAL A N 1
ATOM 875 C CA . VAL A 1 108 ? -15.785 9.110 15.953 1.00 95.06 108 VAL A CA 1
ATOM 876 C C . VAL A 1 108 ? -14.494 9.528 15.259 1.00 95.06 108 VAL A C 1
ATOM 878 O O . VAL A 1 108 ? -14.160 8.977 14.213 1.00 95.06 108 VAL A O 1
ATOM 881 N N . LEU A 1 109 ? -13.744 10.456 15.860 1.00 94.69 109 LEU A N 1
ATOM 882 C CA . LEU A 1 109 ? -12.491 10.950 15.297 1.00 94.69 109 LEU A CA 1
ATOM 883 C C . LEU A 1 109 ? -11.445 9.834 15.170 1.00 94.69 109 LEU A C 1
ATOM 885 O O . LEU A 1 109 ? -10.833 9.684 14.114 1.00 94.69 109 LEU A O 1
ATOM 889 N N . SER A 1 110 ? -11.268 9.015 16.210 1.00 94.50 110 SER A N 1
ATOM 890 C CA . SER A 1 110 ? -10.353 7.872 16.158 1.00 94.50 110 SER A CA 1
A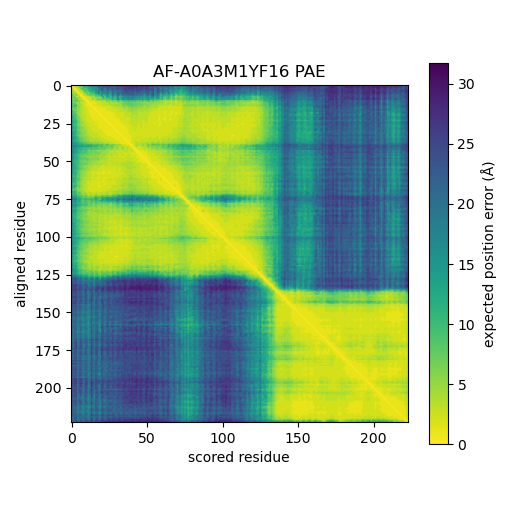TOM 891 C C . SER A 1 110 ? -10.787 6.848 15.111 1.00 94.50 110 SER A C 1
ATOM 893 O O . SER A 1 110 ? -9.945 6.363 14.359 1.00 94.50 110 SER A O 1
ATOM 895 N N . TYR A 1 111 ? -12.087 6.551 15.002 1.00 95.25 111 TYR A N 1
ATOM 896 C CA . TYR A 1 111 ? -12.590 5.638 13.976 1.00 95.25 111 TYR A CA 1
ATOM 897 C C . TYR A 1 111 ? -12.343 6.166 12.559 1.00 95.25 111 TYR A C 1
ATOM 899 O O . TYR A 1 111 ? -11.884 5.422 11.693 1.00 95.25 111 TYR A O 1
ATOM 907 N N . PHE A 1 112 ? -12.577 7.460 12.333 1.00 95.06 112 PHE A N 1
ATOM 908 C CA . PHE A 1 112 ? -12.295 8.107 11.057 1.00 95.06 112 PHE A CA 1
ATOM 909 C C . PHE A 1 112 ? -10.809 8.007 10.682 1.00 95.06 112 PHE A C 1
ATOM 911 O O . PHE A 1 112 ? -10.483 7.655 9.550 1.00 95.06 112 PHE A O 1
ATOM 918 N N . LEU A 1 113 ? -9.898 8.222 11.637 1.00 94.38 113 LEU A N 1
ATOM 919 C CA . LEU A 1 113 ? -8.456 8.066 11.414 1.00 94.38 113 LEU A CA 1
ATOM 920 C C . LEU A 1 113 ? -8.054 6.616 11.105 1.00 94.38 113 LEU A C 1
ATOM 922 O O . LEU A 1 113 ? -7.175 6.385 10.274 1.00 94.38 113 LEU A O 1
ATOM 926 N N . LEU A 1 114 ? -8.708 5.629 11.723 1.00 93.50 114 LEU A N 1
ATOM 927 C CA . LEU A 1 114 ? -8.490 4.215 11.407 1.00 93.50 114 LEU A CA 1
ATOM 928 C C . LEU A 1 114 ? -8.953 3.874 9.981 1.00 93.50 114 LEU A C 1
ATOM 930 O O . LEU A 1 114 ? -8.230 3.190 9.256 1.00 93.50 114 LEU A O 1
ATOM 934 N N . ILE A 1 115 ? -10.100 4.405 9.541 1.00 93.56 115 ILE A N 1
ATOM 935 C CA . ILE A 1 115 ? -10.552 4.273 8.146 1.00 93.56 115 ILE A CA 1
ATOM 936 C C . ILE A 1 115 ? -9.571 4.961 7.196 1.00 93.56 115 ILE A C 1
ATOM 938 O O . ILE A 1 115 ? -9.188 4.367 6.193 1.00 93.56 115 ILE A O 1
ATOM 942 N N . MET A 1 116 ? -9.125 6.180 7.507 1.00 90.19 116 MET A N 1
ATOM 943 C CA . MET A 1 116 ? -8.133 6.900 6.698 1.00 90.19 116 MET A CA 1
ATOM 944 C C . MET A 1 116 ? -6.826 6.117 6.576 1.00 90.19 116 MET A C 1
ATOM 946 O O . MET A 1 116 ? -6.267 6.015 5.489 1.00 90.19 116 MET A O 1
ATOM 950 N N . THR A 1 117 ? -6.374 5.486 7.662 1.00 89.62 117 THR A N 1
ATOM 951 C CA . THR A 1 117 ? -5.191 4.614 7.662 1.00 89.62 117 THR A CA 1
ATOM 952 C C . THR A 1 117 ? -5.359 3.439 6.691 1.00 89.62 117 THR A C 1
ATOM 954 O O . THR A 1 117 ? -4.435 3.121 5.938 1.00 89.62 117 THR A O 1
ATOM 957 N N . TYR A 1 118 ? -6.538 2.807 6.671 1.00 90.38 118 TYR A N 1
ATOM 958 C CA . TYR A 1 118 ? -6.865 1.761 5.697 1.00 90.38 118 TYR A CA 1
ATOM 959 C C . TYR A 1 118 ? -6.952 2.312 4.266 1.00 90.38 118 TYR A C 1
ATOM 961 O O . TYR A 1 118 ? -6.385 1.729 3.344 1.00 90.38 118 TYR A O 1
ATOM 969 N N . GLY A 1 119 ? -7.569 3.481 4.084 1.00 87.38 119 GLY A N 1
ATOM 970 C CA . GLY A 1 119 ? -7.644 4.180 2.803 1.00 87.38 119 GLY A CA 1
ATOM 971 C C . GLY A 1 119 ? -6.263 4.485 2.224 1.00 87.38 119 GLY A C 1
ATOM 972 O O . GLY A 1 119 ? -6.003 4.173 1.066 1.00 87.38 119 GLY A O 1
ATOM 973 N N . PHE A 1 120 ? -5.330 4.992 3.033 1.00 83.69 120 PHE A N 1
ATOM 974 C CA . PHE A 1 120 ? -3.944 5.204 2.611 1.00 83.69 120 PHE A CA 1
ATOM 975 C C . PHE A 1 120 ? -3.238 3.902 2.230 1.00 83.69 120 PHE A C 1
ATOM 977 O O . PHE A 1 120 ? -2.430 3.906 1.301 1.00 83.69 120 PHE A O 1
ATOM 984 N N . ALA A 1 121 ? -3.554 2.781 2.886 1.00 81.06 121 ALA A N 1
ATOM 985 C CA . ALA A 1 121 ? -3.020 1.476 2.503 1.00 81.06 121 ALA A CA 1
ATOM 986 C C . ALA A 1 121 ? -3.553 1.011 1.133 1.00 81.06 121 ALA A C 1
ATOM 988 O O . ALA A 1 121 ? -2.771 0.536 0.312 1.00 81.06 121 ALA A O 1
ATOM 989 N N . GLU A 1 122 ? -4.842 1.208 0.851 1.00 81.19 122 GLU A N 1
ATOM 990 C CA . GLU A 1 122 ? -5.458 0.886 -0.445 1.00 81.19 122 GLU A CA 1
ATOM 991 C C . GLU A 1 122 ? -4.964 1.799 -1.572 1.00 81.19 122 GLU A C 1
ATOM 993 O O . GLU A 1 122 ? -4.659 1.336 -2.670 1.00 81.19 122 GLU A O 1
ATOM 998 N N . MET A 1 123 ? -4.817 3.097 -1.297 1.00 74.38 123 MET A N 1
ATOM 999 C CA . MET A 1 123 ? -4.224 4.052 -2.236 1.00 74.38 123 MET A CA 1
ATOM 1000 C C . MET A 1 123 ? -2.776 3.690 -2.553 1.00 74.38 123 MET A C 1
ATOM 1002 O O . MET A 1 123 ? -2.350 3.823 -3.696 1.00 74.38 123 MET A O 1
ATOM 1006 N N . ASN A 1 124 ? -2.027 3.208 -1.559 1.00 70.50 124 ASN A N 1
ATOM 1007 C CA . ASN A 1 124 ? -0.689 2.682 -1.773 1.00 70.50 124 ASN A CA 1
ATOM 1008 C C . ASN A 1 124 ? -0.736 1.422 -2.657 1.00 70.50 124 ASN A C 1
ATOM 1010 O O . ASN A 1 124 ? -0.031 1.353 -3.649 1.00 70.50 124 ASN A O 1
ATOM 1014 N N . ALA A 1 125 ? -1.629 0.469 -2.387 1.00 67.25 125 ALA A N 1
ATOM 1015 C CA . ALA A 1 125 ? -1.749 -0.756 -3.185 1.00 67.25 125 ALA A CA 1
ATOM 1016 C C . ALA A 1 125 ? -2.204 -0.526 -4.642 1.00 67.25 125 ALA A C 1
ATOM 1018 O O . ALA A 1 125 ? -1.909 -1.347 -5.508 1.00 67.25 125 ALA A O 1
ATOM 1019 N N . LYS A 1 126 ? -2.932 0.566 -4.910 1.00 65.56 126 LYS A N 1
ATOM 1020 C CA . LYS A 1 126 ? -3.450 0.941 -6.240 1.00 65.56 126 LYS A CA 1
ATOM 1021 C C . LYS A 1 126 ? -2.630 2.032 -6.927 1.00 65.56 126 LYS A C 1
ATOM 1023 O O . LYS A 1 126 ? -2.988 2.466 -8.021 1.00 65.56 126 LYS A O 1
ATOM 1028 N N . ARG A 1 127 ? -1.552 2.509 -6.296 1.00 58.41 127 ARG A N 1
ATOM 1029 C CA . ARG A 1 127 ? -0.652 3.476 -6.922 1.00 58.41 127 ARG A CA 1
ATOM 1030 C C . ARG A 1 127 ? -0.003 2.821 -8.144 1.00 58.41 127 ARG A C 1
ATOM 1032 O O . ARG A 1 127 ? 0.442 1.678 -8.035 1.00 58.41 127 ARG A O 1
ATOM 1039 N N . PRO A 1 128 ? 0.082 3.528 -9.286 1.00 51.38 128 PRO A N 1
ATOM 1040 C CA . PRO A 1 128 ? 0.842 3.033 -10.424 1.00 51.38 128 PRO A CA 1
ATOM 1041 C C . PRO A 1 128 ? 2.263 2.715 -9.954 1.00 51.38 128 PRO A C 1
ATOM 1043 O O . PRO A 1 128 ? 2.838 3.463 -9.158 1.00 51.38 128 PRO A O 1
ATOM 1046 N N . VAL A 1 129 ? 2.797 1.581 -10.410 1.00 46.59 129 VAL A N 1
ATOM 1047 C CA . VAL A 1 129 ? 4.074 1.012 -9.952 1.00 46.59 129 VAL A CA 1
ATOM 1048 C C . VAL A 1 129 ? 5.224 2.029 -10.084 1.00 46.59 129 VAL A C 1
ATOM 1050 O O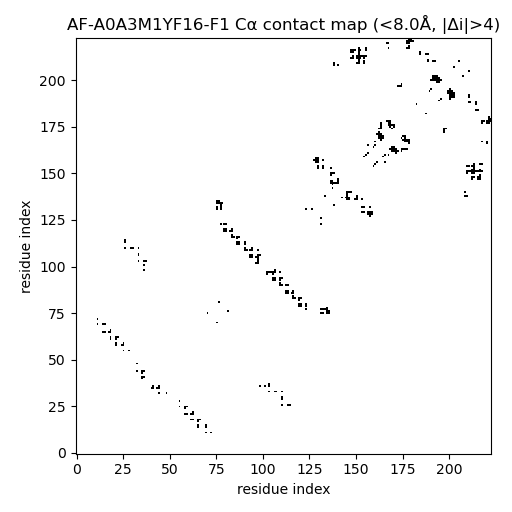 . VAL A 1 129 ? 6.094 2.070 -9.218 1.00 46.59 129 VAL A O 1
ATOM 1053 N N . SER A 1 130 ? 5.138 2.968 -11.037 1.00 43.81 130 SER A N 1
ATOM 1054 C CA . SER A 1 130 ? 6.056 4.113 -11.186 1.00 43.81 130 SER A CA 1
ATOM 1055 C C . SER A 1 130 ? 6.189 5.001 -9.944 1.00 43.81 130 SER A C 1
ATOM 1057 O O . SER A 1 130 ? 7.253 5.553 -9.706 1.00 43.81 130 SER A O 1
ATOM 1059 N N . LYS A 1 131 ? 5.151 5.094 -9.103 1.00 48.12 131 LYS A N 1
ATOM 1060 C CA . LYS A 1 131 ? 5.107 5.926 -7.882 1.00 48.12 131 LYS A CA 1
ATOM 1061 C C . LYS A 1 131 ? 5.254 5.138 -6.575 1.00 48.12 131 LYS A C 1
ATOM 1063 O O . LYS A 1 131 ? 5.235 5.727 -5.493 1.00 48.12 131 LYS A O 1
ATOM 1068 N N . GLN A 1 132 ? 5.301 3.807 -6.650 1.00 47.03 132 GLN A N 1
ATOM 1069 C CA . GLN A 1 132 ? 5.615 2.912 -5.522 1.00 47.03 132 GLN A CA 1
ATOM 1070 C C . GLN A 1 132 ? 7.125 2.858 -5.264 1.00 47.03 132 GLN A C 1
ATOM 1072 O O . GLN A 1 132 ? 7.568 2.625 -4.147 1.00 47.03 132 GLN A O 1
ATOM 1077 N N . ILE A 1 133 ? 7.893 3.069 -6.325 1.00 49.25 133 ILE A N 1
ATOM 1078 C CA . ILE A 1 133 ? 9.327 2.822 -6.415 1.00 49.25 133 ILE A CA 1
ATOM 1079 C C . ILE A 1 133 ? 10.170 3.977 -5.866 1.00 49.25 133 ILE A C 1
ATOM 1081 O O . ILE A 1 133 ? 11.267 3.745 -5.365 1.00 49.25 133 ILE A O 1
ATOM 1085 N N . GLU A 1 134 ? 9.609 5.186 -5.845 1.00 50.91 134 GLU A N 1
ATOM 1086 C CA . GLU A 1 134 ? 10.259 6.448 -5.452 1.00 50.91 134 GLU A CA 1
ATOM 1087 C C . GLU A 1 134 ? 10.820 6.505 -4.015 1.00 50.91 134 GLU A C 1
ATOM 1089 O O . GLU A 1 134 ? 11.312 7.554 -3.613 1.00 50.91 134 GLU A O 1
ATOM 1094 N N . THR A 1 135 ? 10.711 5.462 -3.182 1.00 51.59 135 THR A N 1
ATOM 1095 C CA . THR A 1 135 ? 10.970 5.628 -1.740 1.00 51.59 135 THR A CA 1
ATOM 1096 C C . THR A 1 135 ? 12.005 4.719 -1.083 1.00 51.59 135 THR A C 1
ATOM 1098 O O . THR A 1 135 ? 12.273 4.919 0.092 1.00 51.59 135 THR A O 1
ATOM 1101 N N . ASN A 1 136 ? 12.628 3.777 -1.801 1.00 57.38 136 ASN A N 1
ATOM 1102 C CA . ASN A 1 136 ? 13.949 3.231 -1.401 1.00 57.38 136 ASN A CA 1
ATOM 1103 C C . ASN A 1 136 ? 14.881 2.988 -2.592 1.00 57.38 136 ASN A C 1
ATOM 1105 O O . ASN A 1 136 ? 15.886 2.292 -2.474 1.00 57.38 136 ASN A O 1
ATOM 1109 N N . VAL A 1 137 ? 14.499 3.478 -3.764 1.00 63.91 137 VAL A N 1
ATOM 1110 C CA . VAL A 1 137 ? 15.356 3.477 -4.935 1.00 63.91 137 VAL A CA 1
ATOM 1111 C C . VAL A 1 137 ? 15.842 4.901 -5.043 1.00 63.91 137 VAL A C 1
ATOM 1113 O O . VAL A 1 137 ? 15.054 5.811 -5.285 1.00 63.91 137 VAL A O 1
ATOM 1116 N N . VAL A 1 138 ? 17.121 5.092 -4.762 1.00 67.94 138 VAL A N 1
ATOM 1117 C CA . VAL A 1 138 ? 17.767 6.379 -4.952 1.00 67.94 138 VAL A CA 1
ATOM 1118 C C . VAL A 1 138 ? 17.805 6.629 -6.451 1.00 67.94 138 VAL A C 1
ATOM 1120 O O . VAL A 1 138 ? 18.405 5.856 -7.194 1.00 67.94 138 VAL A O 1
ATOM 1123 N N . THR A 1 139 ? 17.071 7.643 -6.898 1.00 72.69 139 THR A N 1
ATOM 1124 C CA . THR A 1 139 ? 16.950 7.994 -8.319 1.00 72.69 139 THR A CA 1
ATOM 1125 C C . THR A 1 139 ? 17.909 9.110 -8.721 1.00 72.69 139 THR A C 1
ATOM 1127 O O . THR A 1 139 ? 18.094 9.329 -9.910 1.00 72.69 139 THR A O 1
ATOM 1130 N N . ASP A 1 140 ? 18.515 9.807 -7.751 1.00 74.62 140 ASP A N 1
ATOM 1131 C CA . ASP A 1 140 ? 19.549 10.819 -7.990 1.00 74.62 140 ASP A CA 1
ATOM 1132 C C . ASP A 1 140 ? 20.897 10.131 -8.259 1.00 74.62 140 ASP A C 1
ATOM 1134 O O . ASP A 1 140 ? 21.436 9.496 -7.345 1.00 74.62 140 ASP A O 1
ATOM 1138 N N . PRO A 1 141 ? 21.472 10.264 -9.469 1.00 77.50 141 PRO A N 1
ATOM 1139 C CA . PRO A 1 141 ? 22.766 9.670 -9.791 1.00 77.50 141 PRO A CA 1
ATOM 1140 C C . PRO A 1 141 ? 23.934 10.188 -8.939 1.00 77.50 141 PRO A C 1
ATOM 1142 O O . PRO A 1 141 ? 24.993 9.565 -8.933 1.00 77.50 141 PRO A O 1
ATOM 1145 N N . ASN A 1 142 ? 23.766 11.316 -8.241 1.00 81.44 142 ASN A N 1
ATOM 1146 C CA . ASN A 1 142 ? 24.812 11.945 -7.430 1.00 81.44 142 ASN A CA 1
ATOM 1147 C C . ASN A 1 142 ? 24.783 11.525 -5.954 1.00 81.44 142 ASN A C 1
ATOM 1149 O O . ASN A 1 142 ? 25.660 11.917 -5.182 1.00 81.44 142 ASN A O 1
ATOM 1153 N N . ALA A 1 143 ? 23.781 10.756 -5.534 1.00 76.25 143 ALA A N 1
ATOM 1154 C CA . ALA A 1 143 ? 23.679 10.284 -4.163 1.00 76.25 143 ALA A CA 1
ATOM 1155 C C . ALA A 1 143 ? 24.662 9.132 -3.888 1.00 76.25 143 ALA A C 1
ATOM 1157 O O . ALA A 1 143 ? 24.932 8.285 -4.739 1.00 76.25 143 ALA A O 1
ATOM 1158 N N . THR A 1 144 ? 25.201 9.085 -2.669 1.00 74.88 144 THR A N 1
ATOM 1159 C CA . THR A 1 144 ? 26.285 8.164 -2.277 1.00 74.88 144 THR A CA 1
ATOM 1160 C C . THR A 1 144 ? 25.898 6.685 -2.292 1.00 74.88 144 THR A C 1
ATOM 1162 O O . THR A 1 144 ? 26.762 5.820 -2.381 1.00 74.88 144 THR A O 1
ATOM 1165 N N . ASP A 1 145 ? 24.609 6.387 -2.192 1.00 74.81 145 ASP A N 1
ATOM 1166 C CA . ASP A 1 145 ? 24.010 5.054 -2.201 1.00 74.81 145 ASP A CA 1
ATOM 1167 C C . ASP A 1 145 ? 23.272 4.753 -3.520 1.00 74.81 145 ASP A C 1
ATOM 1169 O O . ASP A 1 145 ? 22.467 3.821 -3.596 1.00 74.81 145 ASP A O 1
ATOM 1173 N N . TYR A 1 146 ? 23.556 5.519 -4.582 1.00 80.38 146 TYR A N 1
ATOM 1174 C CA . TYR A 1 146 ? 22.959 5.311 -5.896 1.00 80.38 146 TYR A CA 1
ATOM 1175 C C . TYR A 1 146 ? 23.356 3.961 -6.509 1.00 80.38 146 TYR A C 1
ATOM 1177 O O . TYR A 1 146 ? 24.533 3.629 -6.658 1.00 80.38 146 TYR A O 1
ATOM 1185 N N . ASN A 1 147 ? 22.351 3.197 -6.946 1.00 84.44 147 ASN A N 1
ATOM 1186 C CA . ASN A 1 147 ? 22.537 1.957 -7.691 1.00 84.44 147 ASN A CA 1
ATOM 1187 C C . ASN A 1 147 ? 21.738 2.002 -8.998 1.00 84.44 147 ASN A C 1
ATOM 1189 O O . ASN A 1 147 ? 20.516 1.846 -9.007 1.00 84.44 147 ASN A O 1
ATOM 1193 N N . VAL A 1 148 ? 22.452 2.151 -10.116 1.00 88.50 148 VAL A N 1
ATOM 1194 C CA . VAL A 1 148 ? 21.858 2.281 -11.456 1.00 88.50 148 VAL A CA 1
ATOM 1195 C C . VAL A 1 148 ? 21.013 1.075 -11.872 1.00 88.50 148 VAL A C 1
ATOM 1197 O O . VAL A 1 148 ? 19.987 1.246 -12.526 1.00 88.50 148 VAL A O 1
ATOM 1200 N N . LEU A 1 149 ? 21.390 -0.145 -11.475 1.00 88.56 149 LEU A N 1
ATOM 1201 C CA . LEU A 1 149 ? 20.638 -1.352 -11.828 1.00 88.56 149 LEU A CA 1
ATOM 1202 C C . LEU A 1 149 ? 19.359 -1.469 -11.007 1.00 88.56 149 LEU A C 1
ATOM 1204 O O . LEU A 1 149 ? 18.324 -1.863 -11.540 1.00 88.56 149 LEU A O 1
ATOM 1208 N N . GLN A 1 150 ? 19.410 -1.104 -9.726 1.00 83.62 150 GLN A N 1
ATOM 1209 C CA . GLN A 1 150 ? 18.225 -1.047 -8.877 1.00 83.62 150 GLN A CA 1
ATOM 1210 C C . GLN A 1 150 ? 17.265 0.044 -9.359 1.00 83.62 150 GLN A C 1
ATOM 1212 O O . GLN A 1 150 ? 16.064 -0.205 -9.442 1.00 83.62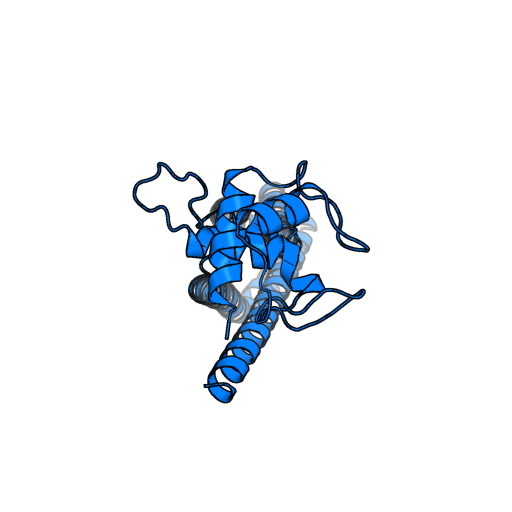 150 GLN A O 1
ATOM 1217 N N . HIS A 1 151 ? 17.796 1.208 -9.741 1.00 84.56 151 HIS A N 1
ATOM 1218 C CA . HIS A 1 151 ? 17.034 2.283 -10.364 1.00 84.56 151 HIS A CA 1
ATOM 1219 C C . HIS A 1 151 ? 16.365 1.824 -11.662 1.00 84.56 151 HIS A C 1
ATOM 1221 O O . HIS A 1 151 ? 15.140 1.868 -11.788 1.00 84.56 151 HIS A O 1
ATOM 1227 N N . GLY A 1 152 ? 17.151 1.278 -12.587 1.00 90.81 152 GLY A N 1
ATOM 1228 C CA . GLY A 1 152 ? 16.668 0.810 -13.877 1.00 90.81 152 GLY A CA 1
ATOM 1229 C C . GLY A 1 152 ? 15.642 -0.310 -13.780 1.00 90.81 152 GLY A C 1
ATOM 1230 O O . GLY A 1 152 ? 14.622 -0.264 -14.465 1.00 90.81 152 GLY A O 1
ATOM 1231 N N . LYS A 1 153 ? 15.866 -1.284 -12.889 1.00 87.75 153 LYS A N 1
ATOM 1232 C CA . LYS A 1 153 ? 14.909 -2.362 -12.606 1.00 87.75 153 LYS A CA 1
ATOM 1233 C C . LYS A 1 153 ? 13.565 -1.802 -12.185 1.00 87.75 153 LYS A C 1
ATOM 1235 O O . LYS A 1 153 ? 12.519 -2.265 -12.627 1.00 87.75 153 LYS A O 1
ATOM 1240 N N . ALA A 1 154 ? 13.597 -0.789 -11.338 1.00 83.00 154 ALA A N 1
ATOM 1241 C CA . ALA A 1 154 ? 12.391 -0.219 -10.804 1.00 83.00 154 ALA A CA 1
ATOM 1242 C C . ALA A 1 154 ? 11.625 0.575 -11.888 1.00 83.00 154 ALA A C 1
ATOM 1244 O O . ALA A 1 154 ? 10.421 0.392 -12.077 1.00 83.00 154 ALA A O 1
ATOM 1245 N N . VAL A 1 155 ? 12.329 1.350 -12.717 1.00 87.69 155 VAL A N 1
ATOM 1246 C CA . VAL A 1 155 ? 11.729 1.981 -13.907 1.00 87.69 155 VAL A CA 1
ATOM 1247 C C . VAL A 1 155 ? 11.135 0.929 -14.861 1.00 87.69 155 VAL A C 1
ATOM 1249 O O . VAL A 1 155 ? 10.029 1.124 -15.375 1.00 87.69 155 VAL A O 1
ATOM 1252 N N . TYR A 1 156 ? 11.816 -0.205 -15.055 1.00 91.75 156 TYR A N 1
ATOM 1253 C CA . TYR A 1 156 ? 11.365 -1.310 -15.906 1.00 91.75 156 TYR A CA 1
ATOM 1254 C C . TYR A 1 156 ? 10.081 -1.973 -15.389 1.00 91.75 156 TYR A C 1
ATOM 1256 O O . TYR A 1 156 ? 9.107 -2.113 -16.133 1.00 91.75 156 TYR A O 1
ATOM 1264 N N . GLU A 1 157 ? 10.049 -2.341 -14.107 1.00 85.31 157 GLU A N 1
ATOM 1265 C CA . GLU A 1 157 ? 8.881 -2.937 -13.445 1.00 85.31 157 GLU A CA 1
ATOM 1266 C C . GLU A 1 157 ? 7.656 -2.024 -13.516 1.00 85.31 157 GLU A C 1
ATOM 1268 O O . GLU A 1 157 ? 6.531 -2.489 -13.708 1.00 85.31 157 GLU A O 1
ATOM 1273 N N . ALA A 1 158 ? 7.881 -0.716 -13.417 1.00 80.50 158 ALA A N 1
ATOM 1274 C CA . ALA A 1 158 ? 6.827 0.277 -13.475 1.00 80.50 158 ALA A CA 1
ATOM 1275 C C . ALA A 1 158 ? 6.206 0.477 -14.854 1.00 80.50 158 ALA A C 1
ATOM 1277 O O . ALA A 1 158 ? 4.999 0.709 -14.947 1.00 80.50 158 ALA A O 1
ATOM 1278 N N . ASN A 1 159 ? 7.026 0.448 -15.903 1.00 86.81 159 ASN A N 1
ATOM 1279 C CA . ASN A 1 159 ? 6.639 1.001 -17.198 1.00 86.81 159 ASN A CA 1
ATOM 1280 C C . ASN A 1 159 ? 6.719 -0.009 -18.346 1.00 86.81 159 ASN A C 1
ATOM 1282 O O . ASN A 1 159 ? 6.019 0.158 -19.341 1.00 86.81 159 ASN A O 1
ATOM 1286 N N . CYS A 1 160 ? 7.545 -1.048 -18.222 1.00 92.62 160 CYS A N 1
ATOM 1287 C CA . CYS A 1 160 ? 7.927 -1.919 -19.334 1.00 92.62 160 CYS A CA 1
ATOM 1288 C C . CYS A 1 160 ? 7.393 -3.352 -19.173 1.00 92.62 160 CYS A C 1
ATOM 1290 O O . CYS A 1 160 ? 6.949 -3.953 -20.156 1.00 92.62 160 CYS A O 1
ATOM 1292 N N . VAL A 1 161 ? 7.363 -3.883 -17.940 1.00 90.19 161 VAL A N 1
ATOM 1293 C CA . VAL A 1 161 ? 6.986 -5.284 -17.633 1.00 90.19 161 VAL A CA 1
ATOM 1294 C C . VAL A 1 161 ? 5.596 -5.661 -18.137 1.00 90.19 161 VAL A C 1
ATOM 1296 O O . VAL A 1 161 ? 5.368 -6.802 -18.542 1.00 90.19 161 VAL A O 1
ATOM 1299 N N . MET A 1 162 ? 4.646 -4.723 -18.160 1.00 87.62 162 MET A N 1
ATOM 1300 C CA . MET A 1 162 ? 3.288 -5.020 -18.620 1.00 87.62 162 MET A CA 1
ATOM 1301 C C . MET A 1 162 ? 3.281 -5.604 -20.038 1.00 87.62 162 MET A C 1
ATOM 1303 O O . MET A 1 162 ? 2.531 -6.554 -20.289 1.00 87.62 162 MET A O 1
ATOM 1307 N N . CYS A 1 163 ? 4.142 -5.087 -20.920 1.00 91.88 163 CYS A N 1
ATOM 1308 C CA . CYS A 1 163 ? 4.222 -5.524 -22.308 1.00 91.88 163 CYS A CA 1
ATOM 1309 C C . CYS A 1 163 ? 5.389 -6.476 -22.580 1.00 91.88 163 CYS A C 1
ATOM 1311 O O . CYS A 1 163 ? 5.217 -7.447 -23.317 1.00 91.88 163 CYS A O 1
ATOM 1313 N N . HIS A 1 164 ? 6.544 -6.225 -21.960 1.00 94.88 164 HIS A N 1
ATOM 1314 C CA . HIS A 1 164 ? 7.767 -6.994 -22.188 1.00 94.88 164 HIS A CA 1
ATOM 1315 C C . HIS A 1 164 ? 7.956 -8.164 -21.212 1.00 94.88 164 HIS A C 1
ATOM 1317 O O . HIS A 1 164 ? 8.692 -9.077 -21.537 1.00 94.88 164 HIS A O 1
ATOM 1323 N N . GLY A 1 165 ? 7.230 -8.240 -20.094 1.00 88.12 165 GLY A N 1
ATOM 1324 C CA . GLY A 1 165 ? 7.405 -9.304 -19.092 1.00 88.12 165 GLY A CA 1
ATOM 1325 C C . GLY A 1 165 ? 8.557 -9.034 -18.130 1.00 88.12 165 GLY A C 1
ATOM 1326 O O . GLY A 1 165 ? 9.283 -8.065 -18.299 1.00 88.12 165 GLY A O 1
ATOM 1327 N N . GLU A 1 166 ? 8.702 -9.863 -17.097 1.00 89.06 166 GLU A N 1
ATOM 1328 C CA . GLU A 1 166 ? 9.804 -9.739 -16.124 1.00 89.06 166 GLU A CA 1
ATOM 1329 C C . GLU A 1 166 ? 11.155 -10.152 -16.726 1.00 89.06 166 GLU A C 1
ATOM 1331 O O . GLU A 1 166 ? 12.193 -9.628 -16.337 1.00 89.06 166 GLU A O 1
ATOM 1336 N N . ASP A 1 167 ? 11.124 -11.067 -17.693 1.00 88.56 167 ASP A N 1
ATOM 1337 C CA . ASP A 1 167 ? 12.272 -11.600 -18.426 1.00 88.56 167 ASP A CA 1
ATOM 1338 C C . ASP A 1 167 ? 12.496 -10.918 -19.787 1.00 88.56 167 ASP A C 1
ATOM 1340 O O . ASP A 1 167 ? 13.420 -11.274 -20.510 1.00 88.56 167 ASP A O 1
ATOM 1344 N N . GLY A 1 168 ? 11.663 -9.942 -20.159 1.00 94.38 168 GLY A N 1
ATOM 1345 C CA . GLY A 1 168 ? 11.753 -9.260 -21.450 1.00 94.38 168 GLY A CA 1
ATOM 1346 C C . GLY A 1 168 ? 11.137 -10.004 -22.640 1.00 94.38 168 GLY A C 1
ATOM 1347 O O . GLY A 1 168 ? 11.211 -9.481 -23.753 1.00 94.38 168 GLY A O 1
ATOM 1348 N N . LYS A 1 169 ? 10.482 -11.155 -22.420 1.00 94.69 169 LYS A N 1
ATOM 1349 C CA . LYS A 1 169 ? 10.045 -12.089 -23.477 1.00 94.69 169 LYS A CA 1
ATOM 1350 C C . LYS A 1 169 ? 8.533 -12.139 -23.733 1.00 94.69 169 LYS A C 1
ATOM 1352 O O . LYS A 1 169 ? 8.077 -12.876 -24.603 1.00 94.69 169 LYS A O 1
ATOM 1357 N N . LYS A 1 170 ? 7.715 -11.369 -23.007 1.00 93.00 170 LY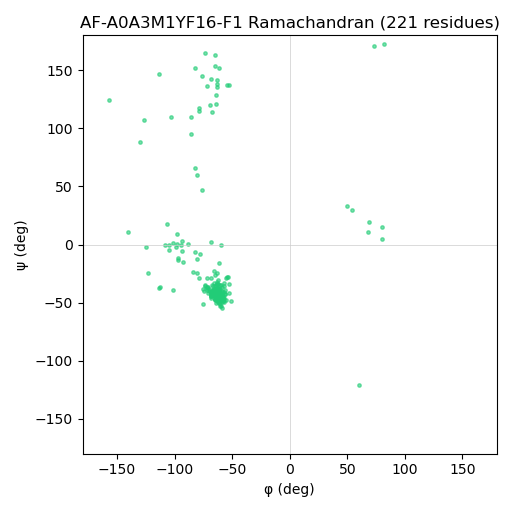S A N 1
ATOM 1358 C CA . LYS A 1 170 ? 6.240 -11.524 -23.004 1.00 93.00 170 LYS A CA 1
ATOM 1359 C C . LYS A 1 170 ? 5.553 -11.247 -24.345 1.00 93.00 170 LYS A C 1
ATOM 1361 O O . LYS A 1 170 ? 4.539 -11.869 -24.647 1.00 93.00 170 LYS A O 1
ATOM 1366 N N . GLY A 1 171 ? 6.043 -10.278 -25.115 1.00 92.81 171 GLY A N 1
ATOM 1367 C CA . GLY A 1 171 ? 5.554 -10.010 -26.471 1.00 92.81 171 GLY A CA 1
ATOM 1368 C C . GLY A 1 171 ? 4.134 -9.437 -26.602 1.00 92.81 171 GLY A C 1
ATOM 1369 O O . GLY A 1 171 ? 3.536 -9.510 -27.679 1.00 92.81 171 GLY A O 1
ATOM 1370 N N . LEU A 1 172 ? 3.562 -8.851 -25.543 1.00 91.25 172 LEU A N 1
ATOM 1371 C CA . LEU A 1 172 ? 2.206 -8.289 -25.602 1.00 91.25 172 LEU A CA 1
ATOM 1372 C C . LEU A 1 172 ? 2.136 -7.131 -26.610 1.00 91.25 172 LEU A C 1
ATOM 1374 O O . LEU A 1 172 ? 3.052 -6.314 -26.682 1.00 91.25 172 LEU A O 1
ATOM 1378 N N . ALA A 1 173 ? 1.034 -7.035 -27.361 1.00 89.75 173 ALA A N 1
ATOM 1379 C CA . ALA A 1 173 ? 0.812 -5.984 -28.363 1.00 89.75 173 ALA A CA 1
ATOM 1380 C C . ALA A 1 173 ? 1.948 -5.861 -29.406 1.00 89.75 173 ALA A C 1
ATOM 1382 O O . ALA A 1 173 ? 2.209 -4.781 -29.932 1.00 89.75 173 ALA A O 1
ATOM 1383 N N . GLY A 1 174 ? 2.637 -6.971 -29.703 1.00 91.31 174 GLY A N 1
ATOM 1384 C CA . GLY A 1 174 ? 3.748 -6.998 -30.656 1.00 91.31 174 GLY A CA 1
ATOM 1385 C C . GLY A 1 174 ? 5.078 -6.491 -30.090 1.00 91.31 174 GLY A C 1
ATOM 1386 O O . GLY A 1 174 ? 5.995 -6.211 -30.867 1.00 91.31 174 GLY A O 1
ATOM 1387 N N . ALA A 1 175 ? 5.199 -6.372 -28.761 1.00 94.31 175 ALA A N 1
ATOM 1388 C CA . ALA A 1 175 ? 6.466 -6.089 -28.097 1.00 94.31 175 ALA A CA 1
ATOM 1389 C C . ALA A 1 175 ? 7.544 -7.096 -28.538 1.00 94.31 175 ALA A C 1
ATOM 1391 O O . ALA A 1 175 ? 7.290 -8.291 -28.675 1.00 94.31 175 ALA A O 1
ATOM 1392 N N . LYS A 1 176 ? 8.757 -6.607 -28.801 1.00 94.19 176 LYS A N 1
ATOM 1393 C CA . LYS A 1 176 ? 9.889 -7.468 -29.158 1.00 94.19 176 LYS A CA 1
ATOM 1394 C C . LYS A 1 176 ? 10.530 -8.059 -27.906 1.00 94.19 176 LYS A C 1
ATOM 1396 O O . LYS A 1 176 ? 10.494 -7.434 -26.844 1.00 94.19 176 LYS A O 1
ATOM 1401 N N . ASP A 1 177 ? 11.120 -9.236 -28.079 1.00 95.44 177 ASP A N 1
ATOM 1402 C CA . ASP A 1 177 ? 11.956 -9.874 -27.070 1.00 95.44 177 ASP A CA 1
ATOM 1403 C C . ASP A 1 177 ? 13.203 -9.013 -26.822 1.00 95.44 177 ASP A C 1
ATOM 1405 O O . ASP A 1 177 ? 13.950 -8.684 -27.751 1.00 95.44 177 ASP A O 1
ATOM 1409 N N . LEU A 1 178 ? 13.375 -8.584 -25.573 1.00 95.69 178 LEU A N 1
ATOM 1410 C CA . LEU A 1 178 ? 14.479 -7.723 -25.173 1.00 95.69 178 LEU A CA 1
ATOM 1411 C C . LEU A 1 178 ? 15.780 -8.496 -24.939 1.00 95.69 178 LEU A C 1
ATOM 1413 O O . LEU A 1 178 ? 16.840 -7.883 -25.084 1.00 95.69 178 LEU A O 1
ATOM 1417 N N . SER A 1 179 ? 15.729 -9.799 -24.630 1.00 93.69 179 SER A N 1
ATOM 1418 C CA . SER A 1 179 ? 16.934 -10.585 -24.325 1.00 93.69 179 SER A CA 1
ATOM 1419 C C . SER A 1 179 ? 17.818 -10.779 -25.557 1.00 93.69 179 SER A C 1
ATOM 1421 O O . SER A 1 179 ? 19.039 -10.825 -25.454 1.00 93.69 179 SER A O 1
ATOM 1423 N N . VAL A 1 180 ? 17.211 -10.797 -26.744 1.00 94.56 180 VAL A N 1
ATOM 1424 C CA . VAL A 1 180 ? 17.902 -10.937 -28.038 1.00 94.56 180 VAL A CA 1
ATOM 1425 C C . VAL A 1 180 ? 18.140 -9.598 -28.746 1.00 94.56 180 VAL A C 1
ATOM 1427 O O . VAL A 1 180 ? 18.521 -9.554 -29.916 1.00 94.56 180 VAL A O 1
ATOM 1430 N N . SER A 1 181 ? 17.884 -8.473 -28.070 1.00 92.81 181 SER A N 1
ATOM 1431 C CA . SER A 1 181 ? 17.990 -7.149 -28.682 1.00 92.81 181 SER A CA 1
ATOM 1432 C C . SER A 1 181 ? 19.442 -6.768 -28.979 1.00 92.81 181 SER A C 1
ATOM 1434 O O . SER A 1 181 ? 20.273 -6.603 -28.079 1.00 92.81 181 SER A O 1
ATOM 1436 N N . THR A 1 182 ? 19.725 -6.529 -30.259 1.00 93.12 182 THR A N 1
ATOM 1437 C CA . THR A 1 182 ? 21.027 -6.057 -30.754 1.00 93.12 182 THR A CA 1
ATOM 1438 C C . THR A 1 182 ? 21.155 -4.535 -30.763 1.00 93.12 182 THR A C 1
ATOM 1440 O O . THR A 1 182 ? 22.199 -4.020 -31.154 1.00 93.12 182 THR A O 1
ATOM 1443 N N . LEU A 1 183 ? 20.119 -3.804 -30.333 1.00 94.56 183 LEU A N 1
ATOM 1444 C CA . LEU A 1 183 ? 20.150 -2.343 -30.299 1.00 94.56 183 LEU A CA 1
ATOM 1445 C C . LEU A 1 183 ? 21.228 -1.840 -29.330 1.00 94.56 183 LEU A C 1
ATOM 1447 O O . LEU A 1 183 ? 21.365 -2.344 -28.206 1.00 94.56 183 LEU A O 1
ATOM 1451 N N . SER A 1 184 ? 21.949 -0.805 -29.754 1.00 96.69 184 SER A N 1
ATOM 1452 C CA . SER A 1 184 ? 22.838 -0.020 -28.901 1.00 96.69 184 SER A CA 1
ATOM 1453 C C . SER A 1 184 ? 22.052 0.735 -27.826 1.00 96.69 184 SER A C 1
ATOM 1455 O O . SER A 1 184 ? 20.833 0.912 -27.915 1.00 96.69 184 SER A O 1
ATOM 1457 N N . ASP A 1 185 ? 22.746 1.204 -26.792 1.00 95.94 185 ASP A N 1
ATOM 1458 C CA . ASP A 1 185 ? 22.112 1.958 -25.707 1.00 95.94 185 ASP A CA 1
ATOM 1459 C C . ASP A 1 185 ? 21.442 3.240 -26.226 1.00 95.94 185 ASP A C 1
ATOM 1461 O O . ASP A 1 185 ? 20.296 3.512 -25.876 1.00 95.94 185 ASP A O 1
ATOM 1465 N N . ASN A 1 186 ? 22.075 3.961 -27.155 1.00 96.62 186 ASN A N 1
ATOM 1466 C CA . ASN A 1 186 ? 21.500 5.166 -27.770 1.00 96.62 186 ASN A CA 1
ATOM 1467 C C . ASN A 1 186 ? 20.236 4.872 -28.590 1.00 96.62 186 ASN A C 1
ATOM 1469 O O . ASN A 1 186 ? 19.270 5.641 -28.563 1.00 96.62 186 ASN A O 1
ATOM 1473 N N . GLU A 1 187 ? 20.208 3.745 -29.301 1.00 97.00 187 GLU A N 1
ATOM 1474 C CA . GLU A 1 187 ? 19.016 3.314 -30.032 1.00 97.00 187 GLU A CA 1
ATOM 1475 C C . GLU A 1 187 ? 17.882 2.941 -29.075 1.00 97.00 187 GLU A C 1
ATOM 1477 O O . GLU A 1 187 ? 16.739 3.339 -29.302 1.00 97.00 187 GLU A O 1
ATOM 1482 N N . LYS A 1 188 ? 18.181 2.248 -27.968 1.00 96.75 188 LYS A N 1
ATOM 1483 C CA . LYS A 1 188 ? 17.182 1.949 -26.930 1.00 96.75 188 LYS A CA 1
ATOM 1484 C C . LYS A 1 188 ? 16.631 3.223 -26.301 1.00 96.75 188 LYS A C 1
ATOM 1486 O O . LYS A 1 188 ? 15.415 3.349 -26.195 1.00 96.75 188 LYS A O 1
ATOM 1491 N N . ILE A 1 189 ? 17.494 4.180 -25.951 1.00 97.38 189 ILE A N 1
ATOM 1492 C CA . ILE A 1 189 ? 17.089 5.495 -25.429 1.00 97.38 189 ILE A CA 1
ATOM 1493 C C . ILE A 1 189 ? 16.131 6.171 -26.415 1.00 97.38 189 ILE A C 1
ATOM 1495 O O . ILE A 1 189 ? 15.051 6.611 -26.026 1.00 97.38 189 ILE A O 1
ATOM 1499 N N . THR A 1 190 ? 16.476 6.184 -27.704 1.00 97.25 190 THR A N 1
ATOM 1500 C CA . THR A 1 190 ? 15.658 6.808 -28.755 1.00 97.25 190 THR A CA 1
ATOM 1501 C C . THR A 1 190 ? 14.288 6.142 -28.877 1.00 97.25 190 THR A C 1
ATOM 1503 O O . THR A 1 190 ? 13.270 6.832 -28.959 1.00 97.25 190 THR A O 1
ATOM 1506 N N . VAL A 1 191 ? 14.244 4.806 -28.846 1.00 97.06 191 VAL A N 1
ATOM 1507 C CA . VAL A 1 191 ? 12.993 4.034 -28.880 1.00 97.06 191 VAL A CA 1
ATOM 1508 C C . VAL A 1 191 ? 12.145 4.302 -27.638 1.00 97.06 191 VAL A C 1
ATOM 1510 O O . VAL A 1 191 ? 10.943 4.505 -27.764 1.00 97.06 191 VAL A O 1
ATOM 1513 N N . ILE A 1 192 ? 12.742 4.353 -26.446 1.00 96.62 192 ILE A N 1
ATOM 1514 C CA . ILE A 1 192 ? 12.012 4.627 -25.199 1.00 96.62 192 ILE A CA 1
ATOM 1515 C C . ILE A 1 192 ? 11.460 6.058 -25.201 1.00 96.62 192 ILE A C 1
ATOM 1517 O O . ILE A 1 192 ? 10.299 6.282 -24.858 1.00 96.62 192 ILE A O 1
ATOM 1521 N N . MET A 1 193 ? 12.258 7.035 -25.635 1.00 95.94 193 MET A N 1
ATOM 1522 C CA . MET A 1 193 ? 11.846 8.437 -25.692 1.00 95.94 193 MET A CA 1
ATOM 1523 C C . MET A 1 193 ? 10.685 8.661 -26.662 1.00 95.94 193 MET A C 1
ATOM 1525 O O . MET A 1 193 ? 9.705 9.317 -26.299 1.00 95.94 193 MET A O 1
ATOM 1529 N N . ASN A 1 194 ? 10.795 8.122 -27.877 1.00 96.31 194 ASN A N 1
ATOM 1530 C CA . ASN A 1 194 ? 9.879 8.425 -28.979 1.00 96.31 194 ASN A CA 1
ATOM 1531 C C . ASN A 1 194 ? 8.763 7.387 -29.157 1.00 96.31 194 ASN A C 1
ATOM 1533 O O . ASN A 1 194 ? 7.799 7.651 -29.873 1.00 96.31 194 ASN A O 1
ATOM 1537 N N . GLY A 1 195 ? 8.865 6.237 -28.493 1.00 94.38 195 GLY A N 1
ATOM 1538 C CA . GLY A 1 195 ? 7.995 5.095 -28.741 1.00 94.38 195 GLY A CA 1
ATOM 1539 C C . GLY A 1 195 ? 8.324 4.392 -30.062 1.00 94.38 195 GLY A C 1
ATOM 1540 O O . GLY A 1 195 ? 9.116 4.866 -30.882 1.00 94.38 195 GLY A O 1
ATOM 1541 N N . LYS A 1 196 ? 7.715 3.223 -30.279 1.00 94.00 196 LYS A N 1
ATOM 1542 C CA . LYS A 1 196 ? 7.821 2.466 -31.537 1.00 94.00 196 LYS A CA 1
ATOM 1543 C C . LYS A 1 196 ? 6.628 1.528 -31.704 1.00 94.00 196 LYS A C 1
ATOM 1545 O O . LYS A 1 196 ? 6.387 0.666 -30.861 1.00 94.00 196 LYS A O 1
ATOM 1550 N N . GLY A 1 197 ? 5.908 1.653 -32.819 1.00 92.12 197 GLY A N 1
ATOM 1551 C CA . GLY A 1 197 ? 4.703 0.856 -33.065 1.00 92.12 197 GLY A CA 1
ATOM 1552 C C . GLY A 1 197 ? 3.646 1.105 -31.985 1.00 92.12 197 GLY A C 1
ATOM 1553 O O . GLY A 1 197 ? 3.238 2.243 -31.784 1.00 92.12 197 GLY A O 1
ATOM 1554 N N . ALA A 1 198 ? 3.235 0.050 -31.276 1.00 92.38 198 ALA A N 1
ATOM 1555 C CA . ALA A 1 198 ? 2.276 0.136 -30.171 1.00 92.38 198 ALA A CA 1
ATOM 1556 C C . ALA A 1 198 ? 2.882 0.650 -28.844 1.00 92.38 198 ALA A C 1
ATOM 1558 O O . ALA A 1 198 ? 2.144 0.891 -27.891 1.00 92.38 198 ALA A O 1
ATOM 1559 N N . MET A 1 199 ? 4.209 0.805 -28.753 1.00 94.38 199 MET A N 1
ATOM 1560 C CA . MET A 1 199 ? 4.869 1.342 -27.561 1.00 94.38 199 MET A CA 1
ATOM 1561 C C . MET A 1 199 ? 4.754 2.870 -27.528 1.00 94.38 199 MET A C 1
ATOM 1563 O O . MET A 1 199 ? 5.303 3.547 -28.399 1.00 94.38 199 MET A O 1
ATOM 1567 N N . SER A 1 200 ? 4.079 3.401 -26.505 1.00 92.31 200 SER A N 1
ATOM 1568 C CA . SER A 1 200 ? 3.944 4.843 -26.256 1.00 92.31 200 SER A CA 1
ATOM 1569 C C . SER A 1 200 ? 5.297 5.535 -26.008 1.00 92.31 200 SER A C 1
ATOM 1571 O O . SER A 1 200 ? 6.213 4.906 -25.477 1.00 92.31 200 SER A O 1
ATOM 1573 N N . PRO A 1 201 ? 5.431 6.835 -26.331 1.00 94.06 201 PRO A N 1
ATOM 1574 C CA . PRO A 1 201 ? 6.622 7.620 -26.004 1.00 94.06 201 PRO A CA 1
ATOM 1575 C C . PRO A 1 201 ? 6.722 7.920 -24.502 1.00 94.06 201 PRO A C 1
ATOM 1577 O O . PRO A 1 201 ? 5.751 8.371 -23.892 1.00 94.06 201 PRO A O 1
ATOM 1580 N N . TYR A 1 202 ? 7.917 7.774 -23.921 1.00 91.31 202 TYR A N 1
ATOM 1581 C CA . TYR A 1 202 ? 8.168 8.056 -22.499 1.00 91.31 202 TYR A CA 1
ATOM 1582 C C . TYR A 1 202 ? 8.922 9.362 -22.233 1.00 91.31 202 TYR A C 1
ATOM 1584 O O . TYR A 1 202 ? 9.091 9.727 -21.073 1.00 91.31 202 TYR A O 1
ATOM 1592 N N . LYS A 1 203 ? 9.301 10.134 -23.263 1.00 88.19 203 LYS A N 1
ATOM 1593 C CA . LYS A 1 203 ? 10.044 11.407 -23.110 1.00 88.19 203 LYS A CA 1
ATOM 1594 C C . LYS A 1 203 ? 9.386 12.427 -22.165 1.00 88.19 203 LYS A C 1
ATOM 1596 O O . LYS A 1 203 ? 10.070 13.269 -21.601 1.00 88.19 203 LYS A O 1
ATOM 1601 N N . LYS A 1 204 ? 8.056 12.396 -22.027 1.00 84.88 204 LYS A N 1
ATOM 1602 C CA . LYS A 1 204 ? 7.297 13.295 -21.131 1.00 84.88 204 LYS A CA 1
ATOM 1603 C C . LYS A 1 204 ? 6.930 12.655 -19.786 1.00 84.88 204 LYS A C 1
ATOM 1605 O O . LYS A 1 204 ? 6.270 13.298 -18.977 1.00 84.88 204 LYS A O 1
ATOM 1610 N N . VAL A 1 205 ? 7.280 11.386 -19.588 1.00 81.62 205 VAL A N 1
ATOM 1611 C CA . VAL A 1 205 ? 6.883 10.572 -18.429 1.00 81.62 205 VAL A CA 1
ATOM 1612 C C . VAL A 1 205 ? 8.088 10.235 -17.556 1.00 81.62 205 VAL A C 1
ATOM 1614 O O . VAL A 1 205 ? 7.952 10.209 -16.338 1.00 81.62 205 VAL A O 1
ATOM 1617 N N . LEU A 1 206 ? 9.244 9.989 -18.173 1.00 83.44 206 LEU A N 1
ATOM 1618 C CA . LEU A 1 206 ? 10.492 9.613 -17.518 1.00 83.44 206 LEU A CA 1
ATOM 1619 C C . LEU A 1 206 ? 11.540 10.715 -17.688 1.00 83.44 206 LEU A C 1
ATOM 1621 O O . LEU A 1 206 ? 11.573 11.389 -18.721 1.00 83.44 206 LEU A O 1
ATOM 1625 N N . THR A 1 207 ? 12.398 10.877 -16.685 1.00 87.12 207 THR A N 1
ATOM 1626 C CA . THR A 1 207 ? 13.583 11.737 -16.777 1.00 87.12 207 THR A CA 1
ATOM 1627 C C . THR A 1 207 ? 14.663 11.081 -17.641 1.00 87.12 207 THR A C 1
ATOM 1629 O O . THR A 1 207 ? 14.613 9.884 -17.932 1.00 87.12 207 THR A O 1
ATOM 1632 N N . GLU A 1 208 ? 15.666 11.849 -18.071 1.00 88.62 208 GLU A N 1
ATOM 1633 C CA . GLU A 1 208 ? 16.789 11.279 -18.827 1.00 88.62 208 GLU A CA 1
ATOM 1634 C C . GLU A 1 208 ? 17.554 10.221 -18.024 1.00 88.62 208 GLU A C 1
ATOM 1636 O O . GLU A 1 208 ? 17.999 9.224 -18.596 1.00 88.62 208 GLU A O 1
ATOM 1641 N N . ASP A 1 209 ? 17.672 10.408 -16.710 1.00 86.31 209 ASP A N 1
ATOM 1642 C CA . ASP A 1 209 ? 18.370 9.474 -15.831 1.00 86.31 209 ASP A CA 1
ATOM 1643 C C . ASP A 1 209 ? 17.572 8.182 -15.631 1.00 86.31 209 ASP A C 1
ATOM 1645 O O . ASP A 1 209 ? 18.160 7.101 -15.685 1.00 86.31 209 ASP A O 1
ATOM 1649 N N . ASP A 1 210 ? 16.239 8.259 -15.538 1.00 85.38 210 ASP A N 1
ATOM 1650 C CA . ASP A 1 210 ? 15.364 7.077 -15.529 1.00 85.38 210 ASP A CA 1
ATOM 1651 C C . ASP A 1 210 ? 15.532 6.257 -16.818 1.00 85.38 210 ASP A C 1
ATOM 1653 O O . ASP A 1 210 ? 15.614 5.026 -16.790 1.00 85.38 210 ASP A O 1
ATOM 1657 N N . ILE A 1 211 ? 15.593 6.944 -17.968 1.00 94.12 211 ILE A N 1
ATOM 1658 C CA . ILE A 1 211 ? 15.728 6.313 -19.287 1.00 94.12 211 ILE A CA 1
ATOM 1659 C C . ILE A 1 211 ? 17.107 5.658 -19.432 1.00 94.12 211 ILE A C 1
ATOM 1661 O O . ILE A 1 211 ? 17.214 4.531 -19.917 1.00 94.12 211 ILE A O 1
ATOM 1665 N N . LYS A 1 212 ? 18.176 6.320 -18.985 1.00 94.94 212 LYS A N 1
ATOM 1666 C CA . LYS A 1 212 ? 19.519 5.722 -18.975 1.00 94.94 212 LYS A CA 1
ATOM 1667 C C . LYS A 1 212 ? 19.572 4.516 -18.038 1.00 94.94 212 LYS A C 1
ATOM 1669 O O . LYS A 1 212 ? 20.080 3.466 -18.429 1.00 94.94 212 LYS A O 1
ATOM 1674 N N . ALA A 1 213 ? 19.009 4.632 -16.836 1.00 93.81 213 ALA A N 1
ATOM 1675 C CA . ALA A 1 213 ? 19.000 3.558 -15.852 1.00 93.81 213 ALA A CA 1
ATOM 1676 C C . ALA A 1 213 ? 18.236 2.327 -16.360 1.00 93.81 213 ALA A C 1
ATOM 1678 O O . ALA A 1 213 ? 18.755 1.211 -16.295 1.00 93.81 213 ALA A O 1
ATOM 1679 N N . VAL A 1 214 ? 17.037 2.500 -16.933 1.00 95.75 214 VAL A N 1
ATOM 1680 C CA . VAL A 1 214 ? 16.256 1.370 -17.467 1.00 95.75 214 VAL A CA 1
ATOM 1681 C C . VAL A 1 214 ? 16.965 0.678 -18.628 1.00 95.75 214 VAL A C 1
ATOM 1683 O O . VAL A 1 214 ? 16.892 -0.541 -18.739 1.00 95.75 214 VAL A O 1
ATOM 1686 N N . VAL A 1 215 ? 17.712 1.413 -19.455 1.00 97.25 215 VAL A N 1
ATOM 1687 C CA . VAL A 1 215 ? 18.530 0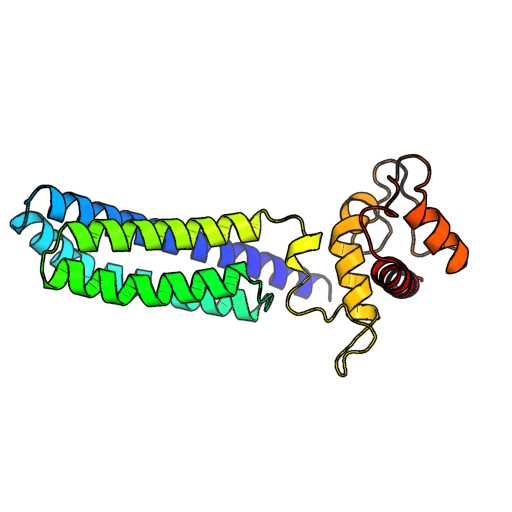.826 -20.528 1.00 97.25 215 VAL A CA 1
ATOM 1688 C C . VAL A 1 215 ? 19.643 -0.052 -19.961 1.00 97.25 215 VAL A C 1
ATOM 1690 O O . VAL A 1 215 ? 19.833 -1.169 -20.447 1.00 97.25 215 VAL A O 1
ATOM 1693 N N . GLN A 1 216 ? 20.314 0.394 -18.893 1.00 96.62 216 GLN A N 1
ATOM 1694 C CA . GLN A 1 216 ? 21.308 -0.429 -18.199 1.00 96.62 216 GLN A CA 1
ATOM 1695 C C . GLN A 1 216 ? 20.686 -1.699 -17.615 1.00 96.62 216 GLN A C 1
ATOM 1697 O O . GLN A 1 216 ? 21.277 -2.771 -17.714 1.00 96.62 216 GLN A O 1
ATOM 1702 N N . TYR A 1 217 ? 19.470 -1.616 -17.073 1.00 95.81 217 TYR A N 1
ATOM 1703 C CA . TYR A 1 217 ? 18.758 -2.805 -16.611 1.00 95.81 217 TYR A CA 1
ATOM 1704 C C . TYR A 1 217 ? 18.350 -3.738 -17.759 1.00 95.81 217 TYR A C 1
ATOM 1706 O O . TYR A 1 217 ? 18.555 -4.939 -17.659 1.00 95.81 217 TYR A O 1
ATOM 1714 N N . ILE A 1 218 ? 17.848 -3.215 -18.882 1.00 96.19 218 ILE A N 1
ATOM 1715 C CA . ILE A 1 218 ? 17.509 -4.030 -20.063 1.00 96.19 218 ILE A CA 1
ATOM 1716 C C . ILE A 1 218 ? 18.729 -4.819 -20.555 1.00 96.19 218 ILE A C 1
ATOM 1718 O O . ILE A 1 218 ? 18.590 -5.961 -20.983 1.00 96.19 218 ILE A O 1
ATOM 1722 N N . ASN A 1 219 ? 19.932 -4.246 -20.467 1.00 95.12 219 ASN A N 1
ATOM 1723 C CA . ASN A 1 219 ? 21.162 -4.942 -20.841 1.00 95.12 219 ASN A CA 1
ATOM 1724 C C . ASN A 1 219 ? 21.464 -6.174 -19.980 1.00 95.12 219 ASN A C 1
ATOM 1726 O O . ASN A 1 219 ? 22.137 -7.076 -20.471 1.00 95.12 219 ASN A O 1
ATOM 1730 N N . THR A 1 220 ? 20.954 -6.250 -18.747 1.00 94.56 220 THR A N 1
ATOM 1731 C CA . THR A 1 220 ? 21.121 -7.436 -17.890 1.00 94.56 220 THR A CA 1
ATOM 1732 C C . THR A 1 220 ? 20.148 -8.564 -18.227 1.00 94.56 220 THR A C 1
ATOM 1734 O O . THR A 1 220 ? 20.350 -9.684 -17.771 1.00 94.56 220 THR A O 1
ATOM 1737 N N . LEU A 1 221 ? 19.117 -8.288 -19.034 1.00 91.94 221 LEU A N 1
ATOM 1738 C CA . LEU A 1 221 ? 18.152 -9.287 -19.505 1.00 91.94 221 LEU A CA 1
ATOM 1739 C C . LEU A 1 221 ? 18.663 -10.081 -20.715 1.00 91.94 221 LEU A C 1
ATOM 1741 O O . LEU A 1 221 ? 17.975 -10.990 -21.169 1.00 91.94 221 LEU A O 1
ATOM 1745 N N . LYS A 1 222 ? 19.823 -9.714 -21.273 1.00 86.94 222 LYS A N 1
ATOM 1746 C CA . LYS A 1 222 ? 20.412 -10.402 -22.423 1.00 86.94 222 LYS A CA 1
ATOM 1747 C C . LYS A 1 222 ? 20.873 -11.812 -22.053 1.00 86.94 222 LYS A C 1
ATOM 1749 O O . LYS A 1 222 ? 21.406 -12.019 -20.964 1.00 86.94 222 LYS A O 1
ATOM 1754 N N . GLU A 1 223 ? 20.694 -12.739 -22.990 1.00 66.75 223 GLU A N 1
ATOM 1755 C CA . GLU A 1 223 ? 21.151 -14.136 -22.918 1.00 66.75 223 GLU A CA 1
ATOM 1756 C C . GLU A 1 223 ? 22.216 -14.424 -23.977 1.00 66.75 223 GLU A C 1
ATOM 1758 O O . GLU A 1 223 ? 22.108 -13.858 -25.091 1.00 66.75 223 GLU A O 1
#